Protein AF-A0A842WTA6-F1 (afdb_monomer_lite)

Radius of gyration: 18.3 Å; chains: 1; bounding box: 54×30×49 Å

Foldseek 3Di:
DPPQFDKAQQFQDKDWDKDADDVQWIWIWIDDSFFIWIWIQHCDVVQVGGIDTDTDAPVCCVVVNDPDDDPPVRSVVVVVSSVVGIDGWAEKEWEKEAEPDPQKAWQWKFKDKQNHTHDTDGDPDGDPDRMDTPDIHHHHAAKIKMWMWTWIDGPPDIDIDTDIDIDGIDIYYKYKYFYWDADPVRDIDTDIDIDDDDD

pLDDT: mean 87.03, std 12.27, range [31.2, 97.56]

Structure (mmCIF, N/CA/C/O backbone):
data_AF-A0A842WTA6-F1
#
_entry.id   AF-A0A842WTA6-F1
#
loop_
_atom_site.group_PDB
_atom_site.id
_atom_site.type_symbol
_atom_site.label_atom_id
_atom_site.label_alt_id
_atom_site.label_comp_id
_atom_site.label_asym_id
_atom_site.label_entity_id
_atom_site.label_seq_id
_atom_site.pdbx_PDB_ins_code
_atom_site.Cartn_x
_atom_site.Cartn_y
_atom_site.Cartn_z
_atom_site.occupancy
_atom_site.B_iso_or_equiv
_atom_site.auth_seq_id
_atom_site.auth_comp_id
_atom_site.auth_asym_id
_atom_site.auth_atom_id
_atom_site.pdbx_PDB_model_num
ATOM 1 N N . MET A 1 1 ? -15.525 16.509 -20.739 1.00 32.94 1 MET A N 1
ATOM 2 C CA . MET A 1 1 ? -14.369 16.087 -19.928 1.00 32.94 1 MET A CA 1
ATOM 3 C C . MET A 1 1 ? -14.091 14.651 -20.297 1.00 32.94 1 MET A C 1
ATOM 5 O O . MET A 1 1 ? -14.983 13.825 -20.159 1.00 32.94 1 MET A O 1
ATOM 9 N N . THR A 1 2 ? -12.941 14.381 -20.898 1.00 31.20 2 THR A N 1
ATOM 10 C CA . THR A 1 2 ? -12.506 13.017 -21.198 1.00 31.20 2 THR A CA 1
ATOM 11 C C . THR A 1 2 ? -12.283 12.339 -19.854 1.00 31.20 2 THR A C 1
ATOM 13 O O . THR A 1 2 ? -11.488 12.832 -19.063 1.00 31.20 2 THR A O 1
ATOM 16 N N . ILE A 1 3 ? -13.040 11.284 -19.556 1.00 41.44 3 ILE A N 1
ATOM 17 C CA . ILE A 1 3 ? -12.724 10.410 -18.427 1.00 41.44 3 ILE A CA 1
ATOM 18 C C . ILE A 1 3 ? -11.373 9.807 -18.799 1.00 41.44 3 ILE A C 1
ATOM 20 O O . ILE A 1 3 ? -11.311 8.984 -19.718 1.00 41.44 3 ILE A O 1
ATOM 24 N N . ASP A 1 4 ? -10.300 10.309 -18.191 1.00 54.22 4 ASP A N 1
ATOM 25 C CA . ASP A 1 4 ? -8.989 9.685 -18.298 1.00 54.22 4 ASP A CA 1
ATOM 26 C C . ASP A 1 4 ? -9.196 8.263 -17.789 1.00 54.22 4 ASP A C 1
ATOM 28 O O . ASP A 1 4 ? -9.587 8.042 -16.641 1.00 54.22 4 ASP A O 1
ATOM 32 N N . ARG A 1 5 ? -9.126 7.294 -18.701 1.00 64.50 5 ARG A N 1
ATOM 33 C CA . ARG A 1 5 ? -9.360 5.902 -18.335 1.00 64.50 5 ARG A CA 1
ATOM 34 C C . ARG A 1 5 ? -8.249 5.531 -17.347 1.00 64.50 5 ARG A C 1
ATOM 36 O O . ARG A 1 5 ? -7.093 5.809 -17.673 1.00 64.50 5 ARG A O 1
ATOM 43 N N . PRO A 1 6 ? -8.568 4.941 -16.182 1.00 78.44 6 PRO A N 1
ATOM 44 C CA . PRO A 1 6 ? -7.543 4.594 -15.209 1.00 78.44 6 PRO A CA 1
ATOM 45 C C . PRO A 1 6 ? -6.500 3.684 -15.864 1.00 78.44 6 PRO A C 1
ATOM 47 O O . PRO A 1 6 ? -6.825 2.875 -16.741 1.00 78.44 6 PRO A O 1
ATOM 50 N N . TRP A 1 7 ? -5.238 3.876 -15.491 1.00 87.50 7 TRP A N 1
ATOM 51 C CA . TRP A 1 7 ? -4.152 3.009 -15.929 1.00 87.50 7 TRP A CA 1
ATOM 52 C C . TRP A 1 7 ? -4.107 1.779 -15.022 1.00 87.50 7 TRP A C 1
ATOM 54 O O . TRP A 1 7 ? -4.094 1.901 -13.801 1.00 87.50 7 TRP A O 1
ATOM 64 N N . ASP A 1 8 ? -4.066 0.601 -15.633 1.00 89.06 8 ASP A N 1
ATOM 65 C CA . ASP A 1 8 ? -3.850 -0.671 -14.958 1.00 89.06 8 ASP A CA 1
ATOM 66 C C . ASP A 1 8 ? -2.356 -0.981 -14.936 1.00 89.06 8 ASP A C 1
ATOM 68 O O . ASP A 1 8 ? -1.718 -1.119 -15.989 1.00 89.06 8 ASP A O 1
ATOM 72 N N . TYR A 1 9 ? -1.813 -1.103 -13.731 1.00 89.50 9 TYR A N 1
ATOM 73 C CA . TYR A 1 9 ? -0.423 -1.457 -13.480 1.00 89.50 9 TYR A CA 1
ATOM 74 C C . TYR A 1 9 ? -0.280 -2.870 -12.882 1.00 89.50 9 TYR A C 1
ATOM 76 O O . TYR A 1 9 ? 0.840 -3.342 -12.703 1.00 89.50 9 TYR A O 1
ATOM 84 N N . SER A 1 10 ? -1.385 -3.580 -12.632 1.00 85.69 10 SER A N 1
ATOM 85 C CA . SER A 1 10 ? -1.391 -4.881 -11.942 1.00 85.69 10 SER A CA 1
ATOM 86 C C . SER A 1 10 ? -0.711 -6.018 -12.715 1.00 85.69 10 SER A C 1
ATOM 88 O O . SER A 1 10 ? -0.376 -7.052 -12.143 1.00 85.69 10 SER A O 1
ATOM 90 N N . GLN A 1 11 ? -0.527 -5.839 -14.026 1.00 87.81 11 GLN A N 1
ATOM 91 C CA . GLN A 1 11 ? 0.088 -6.815 -14.933 1.00 87.81 11 GLN A CA 1
ATOM 92 C C . GLN A 1 11 ? 1.507 -6.423 -15.358 1.00 87.81 11 GLN A C 1
ATOM 94 O O . GLN A 1 11 ? 2.055 -7.001 -16.301 1.00 87.81 11 GLN A O 1
ATOM 99 N N . ILE A 1 12 ? 2.107 -5.416 -14.716 1.00 90.56 12 ILE A N 1
ATOM 100 C CA . ILE A 1 12 ? 3.480 -5.033 -15.031 1.00 90.56 12 ILE A CA 1
ATOM 101 C C . ILE A 1 12 ? 4.418 -6.164 -14.596 1.00 90.56 12 ILE A C 1
ATOM 103 O O . ILE A 1 12 ? 4.367 -6.586 -13.440 1.00 90.56 12 ILE A O 1
ATOM 107 N N . PRO A 1 13 ? 5.283 -6.670 -15.495 1.00 92.12 13 PRO A N 1
ATOM 108 C CA . PRO A 1 13 ? 6.209 -7.725 -15.123 1.00 92.12 13 PRO A CA 1
ATOM 109 C C . PRO A 1 13 ? 7.175 -7.257 -14.021 1.00 92.12 13 PRO A C 1
ATOM 111 O O . PRO A 1 13 ? 7.558 -6.083 -14.003 1.00 92.12 13 PRO A O 1
ATOM 114 N N . PRO A 1 14 ? 7.620 -8.162 -13.131 1.00 93.06 14 PRO A N 1
ATOM 115 C CA . PRO A 1 14 ? 8.645 -7.833 -12.152 1.00 93.06 14 PRO A CA 1
ATOM 116 C C . PRO A 1 14 ? 9.916 -7.307 -12.830 1.00 93.06 14 PRO A C 1
ATOM 118 O O . PRO A 1 14 ? 10.392 -7.864 -13.823 1.00 93.06 14 PRO A O 1
ATOM 121 N N . ALA A 1 15 ? 10.475 -6.246 -12.262 1.00 96.19 15 ALA A N 1
ATOM 122 C CA . ALA A 1 15 ? 11.737 -5.642 -12.663 1.00 96.19 15 ALA A CA 1
ATOM 123 C C . ALA A 1 15 ? 12.437 -5.074 -11.430 1.00 96.19 15 ALA A C 1
ATOM 125 O O . ALA A 1 15 ? 11.778 -4.703 -10.454 1.00 96.19 15 ALA A O 1
ATOM 126 N N . GLU A 1 16 ? 13.765 -5.017 -11.481 1.00 97.06 16 GLU A N 1
ATOM 127 C CA . GLU A 1 16 ? 14.584 -4.531 -10.377 1.00 97.06 16 GLU A CA 1
ATOM 128 C C . GLU A 1 16 ? 15.618 -3.521 -10.869 1.00 97.06 16 GLU A C 1
ATOM 130 O O . GLU A 1 16 ? 16.218 -3.701 -11.929 1.00 97.06 16 GLU A O 1
ATOM 135 N N . TRP A 1 17 ? 15.854 -2.490 -10.062 1.00 96.50 17 TRP A N 1
ATOM 136 C CA . TRP A 1 17 ? 16.940 -1.531 -10.238 1.00 96.50 17 TRP A CA 1
ATOM 137 C C . TRP A 1 17 ? 17.730 -1.436 -8.944 1.00 96.50 17 TRP A C 1
ATOM 139 O O . TRP A 1 17 ? 17.171 -1.561 -7.856 1.00 96.50 17 TRP A O 1
ATOM 149 N N . LYS A 1 18 ? 19.027 -1.175 -9.066 1.00 93.81 18 LYS A N 1
ATOM 150 C CA . LYS A 1 18 ? 19.913 -0.930 -7.934 1.00 93.81 18 LYS A CA 1
ATOM 151 C C . LYS A 1 18 ? 20.814 0.238 -8.259 1.00 93.81 18 LYS A C 1
ATOM 153 O O . LYS A 1 18 ? 21.351 0.310 -9.362 1.00 93.81 18 LYS A O 1
ATOM 158 N N . TRP A 1 19 ? 21.011 1.114 -7.289 1.00 91.62 19 TRP A N 1
ATOM 159 C CA . TRP A 1 19 ? 21.999 2.174 -7.396 1.00 91.62 19 TRP A CA 1
ATOM 160 C C . TRP A 1 19 ? 22.602 2.504 -6.033 1.00 91.62 19 TRP A C 1
ATOM 162 O O . TRP A 1 19 ? 21.995 2.277 -4.982 1.00 91.62 19 TRP A O 1
ATOM 172 N N . ASP A 1 20 ? 23.811 3.053 -6.076 1.00 87.94 20 ASP A N 1
ATOM 173 C CA . ASP A 1 20 ? 24.541 3.547 -4.916 1.00 87.94 20 ASP A CA 1
ATOM 174 C C . ASP A 1 20 ? 24.424 5.078 -4.840 1.00 87.94 20 ASP A C 1
ATOM 176 O O . ASP A 1 20 ? 24.500 5.771 -5.856 1.00 87.94 20 ASP A O 1
ATOM 180 N N . PHE A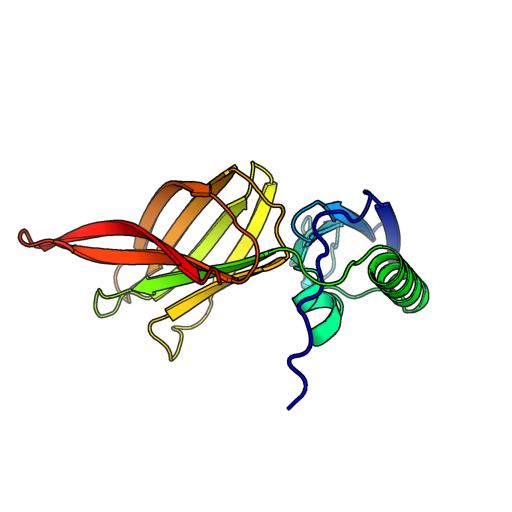 1 21 ? 24.256 5.624 -3.635 1.00 76.12 21 PHE A N 1
ATOM 181 C CA . PHE A 1 21 ? 24.274 7.078 -3.399 1.00 76.12 21 PHE A CA 1
ATOM 182 C C . PHE A 1 21 ? 25.627 7.569 -2.912 1.00 76.12 21 PHE A C 1
ATOM 184 O O . PHE A 1 21 ? 26.078 8.650 -3.282 1.00 76.12 21 PHE A O 1
ATOM 191 N N . GLU A 1 22 ? 26.232 6.774 -2.034 1.00 77.19 22 GLU A N 1
ATOM 192 C CA . GLU A 1 22 ? 27.499 7.015 -1.360 1.00 77.19 22 GLU A CA 1
ATOM 193 C C . GLU A 1 22 ? 28.184 5.660 -1.155 1.00 77.19 22 GLU A C 1
ATOM 195 O O . GLU A 1 22 ? 27.551 4.606 -1.253 1.00 77.19 22 GLU A O 1
ATOM 200 N N . TYR A 1 23 ? 29.486 5.665 -0.872 1.00 77.62 23 TYR A N 1
ATOM 201 C CA . TYR A 1 23 ? 30.233 4.426 -0.674 1.00 77.62 23 TYR A CA 1
ATOM 202 C C . TYR A 1 23 ? 29.622 3.587 0.459 1.00 77.62 23 TYR A C 1
ATOM 204 O O . TYR A 1 23 ? 29.668 3.975 1.624 1.00 77.62 23 TYR A O 1
ATOM 212 N N . GLY A 1 24 ? 29.067 2.423 0.108 1.00 75.12 24 GLY A N 1
ATOM 213 C CA . GLY A 1 24 ? 28.417 1.513 1.052 1.00 75.12 24 GLY A CA 1
ATOM 214 C C . GLY A 1 24 ? 26.936 1.800 1.323 1.00 75.12 24 GLY A C 1
ATOM 215 O O . GLY A 1 24 ? 26.376 1.142 2.196 1.00 75.12 24 GLY A O 1
ATOM 216 N N . HIS A 1 25 ?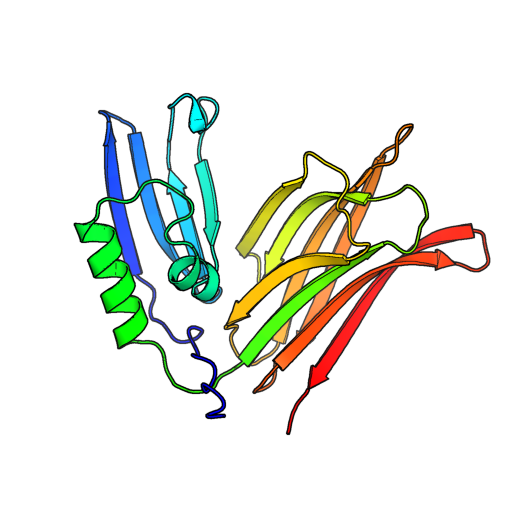 26.308 2.731 0.595 1.00 82.19 25 HIS A N 1
ATOM 217 C CA . HIS A 1 25 ? 24.896 3.104 0.724 1.00 82.19 25 HIS A CA 1
ATOM 218 C C . HIS A 1 25 ? 24.161 2.865 -0.596 1.00 82.19 25 HIS A C 1
ATOM 220 O O . HIS A 1 25 ? 24.363 3.604 -1.562 1.00 82.19 25 HIS A O 1
ATOM 226 N N . TRP A 1 26 ? 23.262 1.886 -0.614 1.00 87.00 26 TRP A N 1
ATOM 227 C CA . TRP A 1 26 ? 22.522 1.477 -1.805 1.00 87.00 26 TRP A CA 1
ATOM 228 C C . TRP A 1 26 ? 21.014 1.445 -1.566 1.00 87.00 26 TRP A C 1
ATOM 230 O O . TRP A 1 26 ? 20.548 1.294 -0.432 1.00 87.00 26 TRP A O 1
ATOM 240 N N . ILE A 1 27 ? 20.257 1.550 -2.658 1.00 90.12 27 ILE A N 1
ATOM 241 C CA . ILE A 1 27 ? 18.835 1.207 -2.718 1.00 90.12 27 ILE A CA 1
ATOM 242 C C . ILE A 1 27 ? 18.610 0.216 -3.858 1.00 90.12 27 ILE A C 1
ATOM 244 O O . ILE A 1 27 ? 19.102 0.403 -4.967 1.00 90.12 27 ILE A O 1
ATOM 248 N N . ASP A 1 28 ? 17.842 -0.822 -3.547 1.00 92.62 28 ASP A N 1
ATOM 249 C CA . ASP A 1 28 ? 17.192 -1.724 -4.479 1.00 92.62 28 ASP A CA 1
ATOM 250 C C . ASP A 1 28 ? 15.723 -1.300 -4.604 1.00 92.62 28 ASP A C 1
ATOM 252 O O . ASP A 1 28 ? 15.008 -1.141 -3.609 1.00 92.62 28 ASP A O 1
ATOM 256 N N . LEU A 1 29 ? 15.271 -1.140 -5.839 1.00 94.50 29 LEU A N 1
ATOM 257 C CA . LEU A 1 29 ? 13.886 -0.914 -6.214 1.00 94.50 29 LEU A CA 1
ATOM 258 C C . LEU A 1 29 ? 13.364 -2.162 -6.912 1.00 94.50 29 LEU A C 1
ATOM 260 O O . LEU A 1 29 ? 14.014 -2.670 -7.821 1.00 94.50 29 LEU A O 1
ATOM 264 N N . ARG A 1 30 ? 12.174 -2.620 -6.534 1.00 94.75 30 ARG A N 1
ATOM 265 C CA . ARG A 1 30 ? 11.489 -3.742 -7.179 1.00 94.75 30 ARG A CA 1
ATOM 266 C C . ARG A 1 30 ? 10.068 -3.359 -7.547 1.00 94.75 30 ARG A C 1
ATOM 268 O O . ARG A 1 30 ? 9.363 -2.763 -6.737 1.00 94.75 30 ARG A O 1
ATOM 275 N N . VAL A 1 31 ? 9.642 -3.748 -8.741 1.00 92.81 31 VAL A N 1
ATOM 276 C CA . VAL A 1 31 ? 8.229 -3.728 -9.133 1.00 92.81 31 VAL A CA 1
ATOM 277 C C . VAL A 1 31 ? 7.536 -4.948 -8.534 1.00 92.81 31 VAL A C 1
ATOM 279 O O . VAL A 1 31 ? 7.966 -6.080 -8.763 1.00 92.81 31 VAL A O 1
ATOM 282 N N . THR A 1 32 ? 6.469 -4.711 -7.777 1.00 88.50 32 THR A N 1
ATOM 283 C CA . THR A 1 32 ? 5.521 -5.729 -7.305 1.00 88.50 32 THR A CA 1
ATOM 284 C C . THR A 1 32 ? 4.168 -5.531 -7.990 1.00 88.50 32 THR A C 1
ATOM 286 O O . THR A 1 32 ? 3.980 -4.576 -8.742 1.00 88.50 32 THR A O 1
ATOM 289 N N . SER A 1 33 ? 3.213 -6.429 -7.750 1.00 81.06 33 SER A N 1
ATOM 290 C CA . SER A 1 33 ? 1.848 -6.317 -8.284 1.00 81.06 33 SER A CA 1
ATOM 291 C C . SER A 1 33 ? 1.087 -5.097 -7.754 1.00 81.06 33 SER A C 1
ATOM 293 O O . SER A 1 33 ? 0.156 -4.628 -8.403 1.00 81.06 33 SER A O 1
ATOM 295 N N . GLU A 1 34 ? 1.486 -4.570 -6.597 1.00 82.06 34 GLU A N 1
ATOM 296 C CA . GLU A 1 34 ? 0.801 -3.486 -5.888 1.00 82.06 34 GLU A CA 1
ATOM 297 C C . GLU A 1 34 ? 1.493 -2.129 -6.080 1.00 82.06 34 GLU A C 1
ATOM 299 O O . GLU A 1 34 ? 0.876 -1.089 -5.832 1.00 82.06 34 GLU A O 1
ATOM 304 N N . GLY A 1 35 ? 2.775 -2.118 -6.469 1.00 90.38 35 GLY A N 1
ATOM 305 C CA . GLY A 1 35 ? 3.557 -0.890 -6.575 1.00 90.38 35 GLY A CA 1
ATOM 306 C C . GLY A 1 35 ? 5.070 -1.088 -6.670 1.00 90.38 35 GLY A C 1
ATOM 307 O O . GLY A 1 35 ? 5.588 -2.079 -7.181 1.00 90.38 35 GLY A O 1
ATOM 308 N N . LEU A 1 36 ? 5.790 -0.086 -6.181 1.00 92.88 36 LEU A N 1
ATOM 309 C CA . LEU A 1 36 ? 7.239 0.000 -6.144 1.00 92.88 36 LEU A CA 1
ATOM 310 C C . LEU A 1 36 ? 7.734 -0.196 -4.714 1.00 92.88 36 LEU A C 1
ATOM 312 O O . LEU A 1 36 ? 7.422 0.586 -3.814 1.00 92.88 36 LEU A O 1
ATOM 316 N N . ARG A 1 37 ? 8.552 -1.227 -4.505 1.00 91.06 37 ARG A N 1
ATOM 317 C CA . ARG A 1 37 ? 9.163 -1.532 -3.213 1.00 91.06 37 ARG A CA 1
ATOM 318 C C . ARG A 1 37 ? 10.622 -1.109 -3.199 1.00 91.06 37 ARG A C 1
ATOM 320 O O . ARG A 1 37 ? 11.402 -1.540 -4.040 1.00 91.06 37 ARG A O 1
ATOM 327 N N . TYR A 1 38 ? 10.988 -0.335 -2.188 1.00 90.38 38 TYR A N 1
ATOM 328 C CA . TYR A 1 38 ? 12.339 0.156 -1.965 1.00 90.38 38 TYR A CA 1
ATOM 329 C C . TYR A 1 38 ? 12.938 -0.540 -0.747 1.00 90.38 38 TYR A C 1
ATOM 331 O O . TYR A 1 38 ? 12.319 -0.589 0.318 1.00 90.38 38 TYR A O 1
ATOM 339 N N . ILE A 1 39 ? 14.150 -1.060 -0.883 1.00 88.75 39 ILE A N 1
ATOM 340 C CA . ILE A 1 39 ? 14.937 -1.620 0.217 1.00 88.75 39 ILE A CA 1
ATOM 341 C C . ILE A 1 39 ? 16.342 -1.059 0.099 1.00 88.75 39 ILE A C 1
ATOM 343 O O . ILE A 1 39 ? 16.891 -1.012 -0.991 1.00 88.75 39 ILE A O 1
ATOM 347 N N . GLY A 1 40 ? 16.956 -0.649 1.196 1.00 85.31 40 GLY A N 1
ATOM 348 C CA . GLY A 1 40 ? 18.326 -0.167 1.138 1.00 85.31 40 GLY A CA 1
ATOM 349 C C . GLY A 1 40 ? 18.966 -0.028 2.499 1.00 85.31 40 GLY A C 1
ATOM 350 O O . GLY A 1 40 ? 18.316 -0.152 3.536 1.00 85.31 40 GLY A O 1
ATOM 351 N N . ASN A 1 41 ? 20.253 0.274 2.501 1.00 78.31 41 ASN A N 1
ATOM 352 C CA . ASN A 1 41 ? 20.972 0.703 3.692 1.00 78.31 41 ASN A CA 1
ATOM 353 C C . ASN A 1 41 ? 21.315 2.186 3.545 1.00 78.31 41 ASN A C 1
ATOM 355 O O . ASN A 1 41 ? 22.460 2.600 3.382 1.00 78.31 41 ASN A O 1
ATOM 359 N N . ASN A 1 42 ? 20.284 3.020 3.597 1.00 63.94 42 ASN A N 1
ATOM 360 C CA . ASN A 1 42 ? 20.521 4.444 3.661 1.00 63.94 42 ASN A CA 1
ATOM 361 C C . ASN A 1 42 ? 21.015 4.764 5.083 1.00 63.94 42 ASN A C 1
ATOM 363 O O . ASN A 1 42 ? 20.214 4.866 5.998 1.00 63.94 42 ASN A O 1
ATOM 367 N N . MET A 1 43 ? 22.323 4.888 5.314 1.00 57.50 43 MET A N 1
ATOM 368 C CA . MET A 1 43 ? 22.871 5.280 6.627 1.00 57.50 43 MET A CA 1
ATOM 369 C C . MET A 1 43 ? 22.999 6.812 6.783 1.00 57.50 43 MET A C 1
ATOM 371 O O . MET A 1 43 ? 23.729 7.286 7.650 1.00 57.50 43 MET A O 1
ATOM 375 N N . THR A 1 44 ? 22.326 7.609 5.941 1.00 53.31 44 THR A N 1
ATOM 376 C CA . THR A 1 44 ? 22.367 9.081 6.028 1.00 53.31 44 THR A CA 1
ATOM 377 C C . THR A 1 44 ? 21.467 9.626 7.150 1.00 53.31 44 THR A C 1
ATOM 379 O O . THR A 1 44 ? 20.636 8.921 7.724 1.00 53.31 44 THR A O 1
ATOM 382 N N . ILE A 1 45 ? 21.607 10.919 7.475 1.00 49.16 45 ILE A N 1
ATOM 383 C CA . ILE A 1 45 ? 20.769 11.611 8.478 1.00 49.16 45 ILE A CA 1
ATOM 384 C C . ILE A 1 45 ? 19.273 11.560 8.109 1.00 49.16 45 ILE A C 1
ATOM 386 O O . ILE A 1 45 ? 18.430 11.528 9.001 1.00 49.16 45 ILE A O 1
ATOM 390 N N . GLN A 1 46 ? 18.930 11.506 6.816 1.00 47.19 46 GLN A N 1
ATOM 391 C CA . GLN A 1 46 ? 17.536 11.481 6.348 1.00 47.19 46 GLN A CA 1
ATOM 392 C C . GLN A 1 46 ? 16.800 10.171 6.664 1.00 47.19 46 GLN A C 1
ATOM 394 O O . GLN A 1 46 ? 15.576 10.154 6.717 1.00 47.19 46 GLN A O 1
ATOM 399 N N . SER A 1 47 ? 17.529 9.085 6.891 1.00 48.81 47 SER A N 1
ATOM 400 C CA . SER A 1 47 ? 17.002 7.755 7.222 1.00 48.81 47 SER A CA 1
ATOM 401 C C . SER A 1 47 ? 17.266 7.355 8.676 1.00 48.81 47 SER A C 1
ATOM 403 O O . SER A 1 47 ? 16.978 6.226 9.067 1.00 48.81 47 SER A O 1
ATOM 405 N N . GLY A 1 48 ? 17.842 8.252 9.485 1.00 52.56 48 GLY A N 1
ATOM 406 C CA . GLY A 1 48 ? 18.150 7.988 10.892 1.00 52.56 48 GLY A CA 1
ATOM 407 C C . GLY A 1 48 ? 19.266 6.959 11.123 1.00 52.56 48 GLY A C 1
ATOM 408 O O . GLY A 1 48 ? 19.379 6.445 12.233 1.00 52.56 48 GLY A O 1
ATOM 409 N N . GLY A 1 49 ? 20.089 6.655 10.108 1.00 56.47 49 GLY A N 1
ATOM 410 C CA . GLY A 1 49 ? 21.215 5.721 10.236 1.00 56.47 49 GLY A CA 1
ATOM 411 C C . GLY A 1 49 ? 20.824 4.237 10.303 1.00 56.47 49 GLY A C 1
ATOM 412 O O . GLY A 1 49 ? 21.463 3.480 11.032 1.00 56.47 49 GLY A O 1
ATOM 413 N N . ALA A 1 50 ? 19.777 3.816 9.584 1.00 63.03 50 ALA A N 1
ATOM 414 C CA . ALA A 1 50 ? 19.271 2.441 9.610 1.00 63.03 50 ALA A CA 1
ATOM 415 C C . ALA A 1 50 ? 18.906 1.897 8.214 1.00 63.03 50 ALA A C 1
ATOM 417 O O . ALA A 1 50 ? 18.963 2.596 7.205 1.00 63.03 50 ALA A O 1
ATOM 418 N N . TYR A 1 51 ? 18.510 0.622 8.160 1.00 66.31 51 TYR A N 1
ATOM 419 C CA . TYR A 1 51 ? 17.920 0.029 6.960 1.00 66.31 51 TYR A CA 1
ATOM 420 C C . TYR A 1 51 ? 16.649 0.784 6.559 1.00 66.31 51 TYR A C 1
ATOM 422 O O . TYR A 1 51 ? 15.767 1.023 7.383 1.00 66.31 51 TYR A O 1
ATOM 430 N N . PHE A 1 52 ? 16.554 1.129 5.279 1.00 75.31 52 PHE A N 1
ATOM 431 C CA . PHE A 1 52 ? 15.375 1.724 4.676 1.00 75.31 52 PHE A CA 1
ATOM 432 C C . PHE A 1 52 ? 14.513 0.625 4.055 1.00 75.31 52 PHE A C 1
ATOM 434 O O . PHE A 1 52 ? 15.004 -0.199 3.282 1.00 75.31 52 PHE A O 1
ATOM 441 N N . ALA A 1 53 ? 13.225 0.640 4.375 1.00 80.12 53 ALA A N 1
ATOM 442 C CA . ALA A 1 53 ? 12.203 -0.116 3.673 1.00 80.12 53 ALA A CA 1
ATOM 443 C C . ALA A 1 53 ? 11.042 0.837 3.388 1.00 80.12 53 ALA A C 1
ATOM 445 O O . ALA A 1 53 ? 10.509 1.450 4.311 1.00 80.12 53 ALA A O 1
ATOM 446 N N . GLY A 1 54 ? 10.680 0.975 2.117 1.00 84.50 54 GLY A N 1
ATOM 447 C CA . GLY A 1 54 ? 9.629 1.876 1.661 1.00 84.50 54 GLY A CA 1
ATOM 448 C C . GLY A 1 54 ? 8.775 1.233 0.580 1.00 84.50 54 GLY A C 1
ATOM 449 O O . GLY A 1 54 ? 9.191 0.280 -0.083 1.00 84.50 54 GLY A O 1
ATOM 450 N N . PHE A 1 55 ? 7.575 1.764 0.404 1.00 89.56 55 PHE A N 1
ATOM 451 C CA . PHE A 1 55 ? 6.653 1.366 -0.645 1.00 89.56 55 PHE A CA 1
ATOM 452 C C . PHE A 1 55 ? 5.993 2.617 -1.216 1.00 89.56 55 PHE A C 1
ATOM 454 O O . PHE A 1 55 ? 5.711 3.558 -0.474 1.00 89.56 55 PHE A O 1
ATOM 461 N N . GLN A 1 56 ? 5.767 2.614 -2.522 1.00 91.06 56 GLN A N 1
ATOM 462 C CA . GLN A 1 56 ? 5.059 3.663 -3.237 1.00 91.06 56 GLN A CA 1
ATOM 463 C C . GLN A 1 56 ? 4.175 3.023 -4.305 1.00 91.06 56 GLN A C 1
ATOM 465 O O . GLN A 1 56 ? 4.630 2.147 -5.038 1.00 91.06 56 GLN A O 1
ATOM 470 N N . THR A 1 57 ? 2.927 3.455 -4.430 1.00 91.19 57 THR A N 1
ATOM 471 C CA . THR A 1 57 ? 2.072 3.021 -5.545 1.00 91.19 57 THR A CA 1
ATOM 472 C C . THR A 1 57 ? 2.563 3.611 -6.870 1.00 91.19 57 THR A C 1
ATOM 474 O O . THR A 1 57 ? 3.263 4.624 -6.911 1.00 91.19 57 THR A O 1
ATOM 477 N N . PHE A 1 58 ? 2.192 3.000 -7.997 1.00 92.06 58 PHE A N 1
ATOM 478 C CA . PHE A 1 58 ? 2.571 3.538 -9.308 1.00 92.06 58 PHE A CA 1
ATOM 479 C C . PHE A 1 58 ? 2.005 4.942 -9.548 1.00 92.06 58 PHE A C 1
ATOM 481 O O . PHE A 1 58 ? 2.698 5.791 -10.107 1.00 92.06 58 PHE A O 1
ATOM 488 N N . ASP A 1 59 ? 0.774 5.192 -9.100 1.00 88.56 59 ASP A N 1
ATOM 489 C CA . ASP A 1 59 ? 0.116 6.491 -9.240 1.00 88.56 59 ASP A CA 1
ATOM 490 C C . ASP A 1 59 ? 0.850 7.574 -8.434 1.00 88.56 59 ASP A C 1
ATOM 492 O O . ASP A 1 59 ? 1.211 8.608 -8.999 1.00 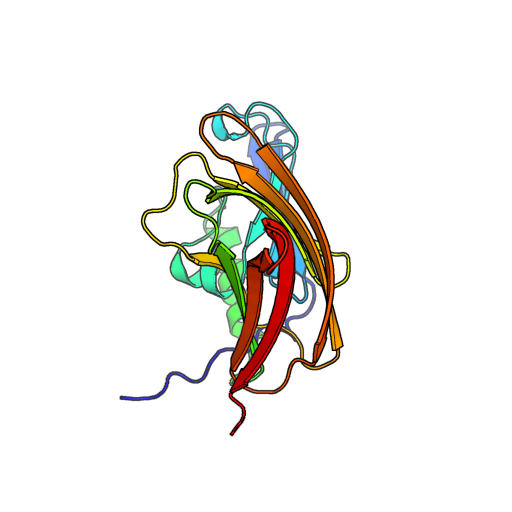88.56 59 ASP A O 1
ATOM 496 N N . GLU A 1 60 ? 1.201 7.298 -7.171 1.00 90.50 60 GLU A N 1
ATOM 497 C CA . GLU A 1 60 ? 2.019 8.204 -6.350 1.00 90.50 60 GLU A CA 1
ATOM 498 C C . GLU A 1 60 ? 3.382 8.489 -6.995 1.00 90.50 60 GLU A C 1
ATOM 500 O O . GLU A 1 60 ? 3.849 9.626 -6.972 1.00 90.50 60 GLU A O 1
ATOM 505 N N . PHE A 1 61 ? 4.025 7.482 -7.596 1.00 94.12 61 PHE A N 1
ATOM 506 C CA . PHE A 1 61 ? 5.311 7.664 -8.276 1.00 94.12 61 PHE A CA 1
ATOM 507 C C . PHE A 1 61 ? 5.201 8.582 -9.501 1.00 94.12 61 PHE A C 1
ATOM 509 O O . PHE A 1 61 ? 6.099 9.388 -9.764 1.00 94.12 61 PHE A O 1
ATOM 516 N N . PHE A 1 62 ? 4.106 8.497 -10.261 1.00 91.81 62 PHE A N 1
ATOM 517 C CA . PHE A 1 62 ? 3.879 9.389 -11.398 1.00 91.81 62 PHE A CA 1
ATOM 518 C C . PHE A 1 62 ? 3.474 10.807 -10.982 1.00 91.81 62 PHE A C 1
ATOM 520 O O . PHE A 1 62 ? 3.845 11.748 -11.686 1.00 91.81 62 PHE A O 1
ATOM 527 N N . GLU A 1 63 ? 2.741 10.961 -9.878 1.00 90.56 63 GLU A N 1
ATOM 528 C CA . GLU A 1 63 ? 2.263 12.256 -9.385 1.00 90.56 63 GLU A CA 1
ATOM 529 C C . GLU A 1 63 ? 3.343 13.028 -8.614 1.00 90.56 63 GLU A C 1
ATOM 531 O O . GLU A 1 63 ? 3.613 14.190 -8.921 1.00 90.56 63 GLU A O 1
ATOM 536 N N . ALA A 1 64 ? 3.979 12.383 -7.634 1.00 91.38 64 ALA A N 1
ATOM 537 C CA . ALA A 1 64 ? 4.908 13.018 -6.700 1.00 91.38 64 ALA A CA 1
ATOM 538 C C . ALA A 1 64 ? 6.390 12.756 -7.022 1.00 91.38 64 ALA A C 1
ATOM 540 O O . ALA A 1 64 ? 7.264 13.410 -6.452 1.00 91.38 64 ALA A O 1
ATOM 541 N N . GLY A 1 65 ? 6.688 11.826 -7.935 1.00 92.94 65 GLY A N 1
ATOM 542 C CA . GLY A 1 65 ? 8.046 11.320 -8.134 1.00 92.94 65 GLY A CA 1
ATOM 543 C C . GLY A 1 65 ? 8.442 10.293 -7.065 1.00 92.94 65 GLY A C 1
ATOM 544 O O . GLY A 1 65 ? 7.606 9.892 -6.259 1.00 92.94 65 GLY A O 1
ATOM 545 N N . PRO A 1 66 ? 9.697 9.821 -7.050 1.00 91.94 66 PRO A N 1
ATOM 546 C CA . PRO A 1 66 ? 10.144 8.777 -6.127 1.00 91.94 66 PRO A CA 1
ATOM 547 C C . PRO A 1 66 ? 10.112 9.224 -4.656 1.00 91.94 66 PRO A C 1
ATOM 549 O O . PRO A 1 66 ? 10.549 10.324 -4.324 1.00 91.94 66 PRO A O 1
ATOM 552 N N . ILE A 1 67 ? 9.685 8.333 -3.748 1.00 86.19 67 ILE A N 1
ATOM 553 C CA . ILE A 1 67 ? 9.698 8.588 -2.285 1.00 86.19 67 ILE A CA 1
ATOM 554 C C . ILE A 1 67 ? 11.100 8.776 -1.685 1.00 86.19 67 ILE A C 1
ATOM 556 O O . ILE A 1 67 ? 11.247 9.250 -0.559 1.00 86.19 67 ILE A O 1
ATOM 560 N N . GLN A 1 68 ? 12.138 8.366 -2.407 1.00 85.31 68 GLN A N 1
ATOM 561 C CA . GLN A 1 68 ? 13.537 8.534 -2.033 1.00 85.31 68 GLN A CA 1
ATOM 562 C C . GLN A 1 68 ? 14.287 9.166 -3.202 1.00 85.31 68 GLN A C 1
ATOM 564 O O . GLN A 1 68 ? 13.831 9.120 -4.342 1.00 85.31 68 GLN A O 1
ATOM 569 N N . LYS A 1 69 ? 15.461 9.739 -2.935 1.00 86.06 69 LYS A N 1
ATOM 570 C CA . LYS A 1 69 ? 16.331 10.261 -3.985 1.00 86.06 69 LYS A CA 1
ATOM 571 C C . LYS A 1 69 ? 16.575 9.144 -5.006 1.00 86.06 69 LYS A C 1
ATOM 573 O O . LYS A 1 69 ? 16.902 8.025 -4.637 1.00 86.06 69 LYS A O 1
ATOM 578 N N . MET A 1 70 ? 16.404 9.430 -6.285 1.00 90.81 70 MET A N 1
ATOM 579 C CA . MET A 1 70 ? 16.627 8.476 -7.368 1.00 90.81 70 MET A CA 1
ATOM 580 C C . MET A 1 70 ? 17.470 9.181 -8.433 1.00 90.81 70 MET A C 1
ATOM 582 O O . MET A 1 70 ? 17.194 10.346 -8.723 1.00 90.81 70 MET A O 1
ATOM 586 N N . PRO A 1 71 ? 18.522 8.544 -8.973 1.00 92.88 71 PRO A N 1
ATOM 587 C CA . PRO A 1 71 ? 19.236 9.066 -10.129 1.00 92.88 71 PRO A CA 1
ATOM 588 C C . PRO A 1 71 ? 18.282 9.289 -11.310 1.00 92.88 71 PRO A C 1
ATOM 590 O O . PRO A 1 71 ? 17.381 8.483 -11.539 1.00 92.88 71 PRO A O 1
ATOM 593 N N . GLU A 1 72 ? 18.465 10.384 -12.049 1.00 94.44 72 GLU A N 1
ATOM 594 C CA . GLU A 1 72 ? 17.544 10.789 -13.124 1.00 94.44 72 GLU A CA 1
ATOM 595 C C . GLU A 1 72 ? 17.447 9.751 -14.255 1.00 94.44 72 GLU A C 1
ATOM 597 O O . GLU A 1 72 ? 16.388 9.583 -14.865 1.00 94.44 72 GLU A O 1
ATOM 602 N N . ASP A 1 73 ? 18.543 9.046 -14.535 1.00 95.19 73 ASP A N 1
ATOM 603 C CA . ASP A 1 73 ? 18.612 7.956 -15.507 1.00 95.19 73 ASP A CA 1
ATOM 604 C C . ASP A 1 73 ? 17.784 6.749 -15.054 1.00 95.19 73 ASP A C 1
ATOM 606 O O . ASP A 1 73 ? 16.956 6.257 -15.823 1.00 95.19 73 ASP A O 1
ATOM 610 N N . VAL A 1 74 ? 17.921 6.348 -13.786 1.00 95.69 74 VAL A N 1
ATOM 611 C CA . VAL A 1 74 ? 17.109 5.285 -13.176 1.00 95.69 74 VAL A CA 1
ATOM 612 C C . VAL A 1 74 ? 15.633 5.677 -13.161 1.00 95.69 74 VAL A C 1
ATOM 614 O O . VAL A 1 74 ? 14.783 4.898 -13.586 1.00 95.69 74 VAL A O 1
ATOM 617 N N . GLU A 1 75 ? 15.301 6.899 -12.739 1.00 95.75 75 GLU A N 1
ATOM 618 C CA . GLU A 1 75 ? 13.915 7.378 -12.713 1.00 95.75 75 GLU A CA 1
ATOM 619 C C . GLU A 1 75 ? 13.285 7.370 -14.109 1.00 95.75 75 GLU A C 1
ATOM 621 O O . GLU A 1 75 ? 12.144 6.928 -14.290 1.00 95.75 75 GLU A O 1
ATOM 626 N N . SER A 1 76 ? 14.036 7.825 -15.112 1.00 96.44 76 SER A N 1
ATOM 627 C CA . SER A 1 76 ? 13.601 7.823 -16.507 1.00 96.44 76 SER A CA 1
ATOM 628 C C . SER A 1 76 ? 13.361 6.405 -17.021 1.00 96.44 76 SER A C 1
ATOM 630 O O . SER A 1 76 ? 12.355 6.161 -17.694 1.00 96.44 76 SER A O 1
ATOM 632 N N . GLU A 1 77 ? 14.242 5.464 -16.678 1.00 97.50 77 GLU A N 1
ATOM 633 C CA . GLU A 1 77 ? 14.112 4.057 -17.047 1.00 97.50 77 GLU A CA 1
ATOM 634 C C . GLU A 1 77 ? 12.882 3.413 -16.396 1.00 97.50 77 GLU A C 1
ATOM 636 O O . GLU A 1 77 ? 12.066 2.813 -17.100 1.00 97.50 77 GLU A O 1
ATOM 641 N N . VAL A 1 78 ? 12.681 3.617 -15.091 1.00 96.88 78 VAL A N 1
ATOM 642 C CA . VAL A 1 78 ? 11.506 3.126 -14.355 1.00 96.88 78 VAL A CA 1
ATOM 643 C C . VAL A 1 78 ? 10.227 3.695 -14.969 1.00 96.88 78 VAL A C 1
ATOM 645 O O . VAL A 1 78 ? 9.319 2.944 -15.326 1.00 96.88 78 VAL A O 1
ATOM 648 N N . LYS A 1 79 ? 10.150 5.015 -15.191 1.00 96.50 79 LYS A N 1
ATOM 649 C CA . LYS A 1 79 ? 8.980 5.651 -15.823 1.00 96.50 79 LYS A CA 1
ATOM 650 C C . LYS A 1 79 ? 8.706 5.090 -17.216 1.00 96.50 79 LYS A C 1
ATOM 652 O O . LYS A 1 79 ? 7.544 4.858 -17.558 1.00 96.50 79 LYS A O 1
ATOM 657 N N . ALA A 1 80 ? 9.741 4.889 -18.030 1.00 97.00 80 ALA A N 1
ATOM 658 C CA . ALA A 1 80 ? 9.603 4.310 -19.363 1.00 97.00 80 ALA A CA 1
ATOM 659 C C . ALA A 1 80 ? 9.118 2.855 -19.295 1.00 97.00 80 ALA A C 1
ATOM 661 O O . ALA A 1 80 ? 8.209 2.477 -20.039 1.00 97.00 80 ALA A O 1
ATOM 662 N N . TYR A 1 81 ? 9.665 2.066 -18.370 1.00 97.56 81 TYR A N 1
ATOM 663 C CA . TYR A 1 81 ? 9.273 0.683 -18.132 1.00 97.56 81 TYR A CA 1
ATOM 664 C C . TYR A 1 81 ? 7.801 0.575 -17.724 1.00 97.56 81 TYR A C 1
ATOM 666 O O . TYR A 1 81 ? 7.049 -0.188 -18.334 1.00 97.56 81 TYR A O 1
ATOM 674 N N . LEU A 1 82 ? 7.363 1.387 -16.759 1.00 95.62 82 LEU A N 1
ATOM 675 C CA . LEU A 1 82 ? 5.977 1.403 -16.290 1.00 95.62 82 LEU A CA 1
ATOM 676 C C . LEU A 1 82 ? 5.008 1.852 -17.392 1.00 95.62 82 LEU A C 1
ATOM 678 O O . LEU A 1 82 ? 3.981 1.216 -17.622 1.00 95.62 82 LEU A O 1
ATOM 682 N N . LYS A 1 83 ? 5.351 2.907 -18.144 1.00 94.69 83 LYS A N 1
ATOM 683 C CA . LYS A 1 83 ? 4.536 3.379 -19.279 1.00 94.69 83 LYS A CA 1
ATOM 684 C C . LYS A 1 83 ? 4.414 2.349 -20.399 1.00 94.69 83 LYS A C 1
ATOM 686 O O . LYS A 1 83 ? 3.387 2.323 -21.070 1.00 94.69 83 LYS A O 1
ATOM 691 N N . LYS A 1 84 ? 5.451 1.539 -20.623 1.00 95.94 84 LYS A N 1
ATOM 692 C CA . LYS A 1 84 ? 5.466 0.499 -21.658 1.00 95.94 84 LYS A CA 1
ATOM 693 C C . LYS A 1 84 ? 4.526 -0.663 -21.330 1.00 95.94 84 LYS A C 1
ATOM 695 O O . LYS A 1 84 ? 3.961 -1.238 -22.256 1.00 95.94 84 LYS A O 1
ATOM 700 N N . HIS A 1 85 ? 4.389 -1.017 -20.052 1.00 94.50 85 HIS A N 1
ATOM 701 C CA . HIS A 1 85 ? 3.656 -2.215 -19.627 1.00 94.50 85 HIS A CA 1
ATOM 702 C C . HIS A 1 85 ? 2.279 -1.929 -19.019 1.00 94.50 85 HIS A C 1
ATOM 704 O O . HIS A 1 85 ? 1.477 -2.853 -18.916 1.00 94.50 85 HIS A O 1
ATOM 710 N N . ARG A 1 86 ? 1.974 -0.678 -18.650 1.00 92.00 86 ARG A N 1
ATOM 711 C CA . ARG A 1 86 ? 0.625 -0.315 -18.198 1.00 92.00 86 ARG A CA 1
ATOM 712 C C . ARG A 1 86 ? -0.401 -0.511 -19.311 1.00 92.00 86 ARG A C 1
ATOM 714 O O . ARG A 1 86 ? -0.129 -0.236 -20.483 1.00 92.00 86 A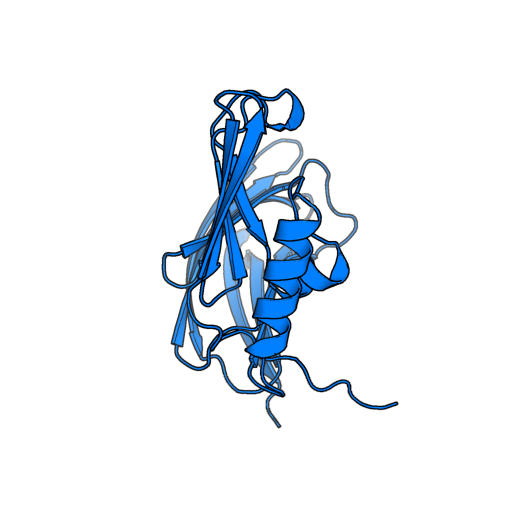RG A O 1
ATOM 721 N N . THR A 1 87 ? -1.606 -0.914 -18.936 1.00 90.81 87 THR A N 1
ATOM 722 C CA . THR A 1 87 ? -2.732 -1.037 -19.868 1.00 90.81 87 THR A CA 1
ATOM 723 C C . THR A 1 87 ? -3.857 -0.087 -19.482 1.00 90.81 87 THR A C 1
ATOM 725 O O . THR A 1 87 ? -3.851 0.509 -18.411 1.00 90.81 87 THR A O 1
ATOM 728 N N . ILE A 1 88 ? -4.796 0.144 -20.394 1.00 88.38 88 ILE A N 1
ATOM 729 C CA . ILE A 1 88 ? -5.963 0.980 -20.112 1.00 88.38 88 ILE A CA 1
ATOM 730 C C . ILE A 1 88 ? -7.019 0.122 -19.408 1.00 88.38 88 ILE A C 1
ATOM 732 O O . ILE A 1 88 ? -7.412 -0.909 -19.952 1.00 88.38 88 ILE A O 1
ATOM 736 N N . GLY A 1 89 ? -7.558 0.597 -18.284 1.00 85.25 89 GLY A N 1
ATOM 737 C CA . GLY A 1 89 ? -8.644 -0.056 -17.554 1.00 85.25 89 GLY A CA 1
ATOM 738 C C . GLY A 1 89 ? -8.183 -0.638 -16.220 1.00 85.25 89 GLY A C 1
ATOM 739 O O . GLY A 1 89 ? -7.572 0.062 -15.423 1.00 85.25 89 GLY A O 1
ATOM 740 N N . GLY A 1 90 ? -8.526 -1.902 -15.966 1.00 87.00 90 GLY A N 1
ATOM 741 C CA . GLY A 1 90 ? -8.158 -2.598 -14.730 1.00 87.00 90 GLY A CA 1
ATOM 742 C C . GLY A 1 90 ? -9.040 -2.257 -13.533 1.00 87.00 90 GLY A C 1
ATOM 743 O O . GLY A 1 90 ? -10.242 -1.994 -13.681 1.00 87.00 90 GLY A O 1
ATOM 744 N N . ALA A 1 91 ? -8.437 -2.326 -12.350 1.00 89.94 91 ALA A N 1
ATOM 745 C CA . ALA A 1 91 ? -9.061 -1.998 -11.082 1.00 89.94 91 ALA A CA 1
ATOM 746 C C . ALA A 1 91 ? -8.175 -1.059 -10.262 1.00 89.94 91 ALA A C 1
ATOM 748 O O . ALA A 1 91 ? -6.949 -1.182 -10.244 1.00 89.94 91 ALA A O 1
ATOM 749 N N . THR A 1 92 ? -8.828 -0.143 -9.558 1.00 90.88 92 THR A N 1
ATOM 750 C CA . THR A 1 92 ? -8.215 0.723 -8.552 1.00 90.88 92 THR A CA 1
ATOM 751 C C . THR A 1 92 ? -8.834 0.390 -7.205 1.00 90.88 92 THR A C 1
ATOM 753 O O . THR A 1 92 ? -10.049 0.185 -7.110 1.00 90.88 92 THR A O 1
ATOM 756 N N . PHE A 1 93 ? -8.011 0.347 -6.163 1.00 92.69 93 PHE A N 1
ATOM 757 C CA . PHE A 1 93 ? -8.459 0.176 -4.791 1.00 92.69 93 PHE A CA 1
ATOM 758 C C . PHE A 1 93 ? -8.081 1.391 -3.958 1.00 92.69 93 PHE A C 1
ATOM 760 O O . PHE A 1 93 ? -6.940 1.847 -3.978 1.00 92.69 93 PHE A O 1
ATOM 767 N N . HIS A 1 94 ? -9.061 1.909 -3.224 1.00 94.69 94 HIS A N 1
ATOM 768 C CA . HIS A 1 94 ? -8.892 2.996 -2.274 1.00 94.69 94 HIS A CA 1
ATOM 769 C C . HIS A 1 94 ? -9.296 2.520 -0.882 1.00 94.69 94 HIS A C 1
ATOM 771 O O . HIS A 1 94 ? -10.469 2.251 -0.620 1.00 94.69 94 HIS A O 1
ATOM 777 N N . LEU A 1 95 ? -8.315 2.406 0.009 1.00 95.50 95 LEU A N 1
ATOM 778 C CA . LEU A 1 95 ? -8.498 2.029 1.403 1.00 95.50 95 LEU A CA 1
ATOM 779 C C . LEU A 1 95 ? -8.359 3.258 2.293 1.00 95.50 95 LEU A C 1
ATOM 781 O O . LEU A 1 95 ? -7.315 3.913 2.301 1.00 95.50 95 LEU A O 1
ATOM 785 N N . VAL A 1 96 ? -9.377 3.522 3.103 1.00 95.25 96 VAL A N 1
ATOM 786 C CA . VAL A 1 96 ? -9.371 4.612 4.079 1.00 95.25 96 VAL A CA 1
ATOM 787 C C . VAL A 1 96 ? -9.569 4.087 5.494 1.00 95.25 96 VAL A C 1
ATOM 789 O O . VAL A 1 96 ? -10.305 3.130 5.735 1.00 95.25 96 VAL A O 1
ATOM 792 N N . PHE A 1 97 ? -8.923 4.744 6.448 1.00 94.94 97 PHE A N 1
ATOM 793 C CA . PHE A 1 97 ? -9.237 4.628 7.862 1.00 94.94 97 PHE A CA 1
ATOM 794 C C . PHE A 1 97 ? -10.191 5.749 8.264 1.00 94.94 97 PHE A C 1
ATOM 796 O O . PHE A 1 97 ? -9.929 6.909 7.950 1.00 94.94 97 PHE A O 1
ATOM 803 N N . LEU A 1 98 ? -11.262 5.410 8.980 1.00 93.81 98 LEU A N 1
ATOM 804 C CA . LEU A 1 98 ? -12.223 6.358 9.540 1.00 93.81 98 LEU A CA 1
ATOM 805 C C . LEU A 1 98 ? -12.316 6.153 11.055 1.00 93.81 98 LEU A C 1
ATOM 807 O O . LEU A 1 98 ? -12.694 5.072 11.510 1.00 93.81 98 LEU A O 1
ATOM 811 N N . SER A 1 99 ? -12.009 7.195 11.830 1.00 91.56 99 SER A N 1
ATOM 812 C CA . SER A 1 99 ? -12.227 7.201 13.280 1.00 91.56 99 SER A CA 1
ATOM 813 C C . SER A 1 99 ? -13.477 8.000 13.618 1.00 91.56 99 SER A C 1
ATOM 815 O O . SER A 1 99 ? -13.506 9.209 13.428 1.00 91.56 99 SER A O 1
ATOM 817 N N . GLU A 1 100 ? -14.490 7.336 14.168 1.00 91.12 100 GLU A N 1
ATOM 818 C CA . GLU A 1 100 ? -15.688 7.987 14.718 1.00 91.12 100 GLU A CA 1
ATOM 819 C C . GLU A 1 100 ? -15.593 8.209 16.231 1.00 91.12 100 GLU A C 1
ATOM 821 O O . GLU A 1 100 ? -16.519 8.716 16.864 1.00 91.12 100 GLU A O 1
ATOM 826 N N . ILE A 1 101 ? -14.482 7.799 16.844 1.00 88.12 101 ILE A N 1
ATOM 827 C CA . ILE A 1 101 ? -14.246 8.017 18.266 1.00 88.12 101 ILE A CA 1
ATOM 828 C C . ILE A 1 101 ? -13.581 9.378 18.427 1.00 88.12 101 ILE A C 1
ATOM 830 O O . ILE A 1 101 ? -12.468 9.590 17.939 1.00 88.12 101 ILE A O 1
ATOM 834 N N . GLN A 1 102 ? -14.248 10.279 19.152 1.00 82.31 102 GLN A N 1
ATOM 835 C CA . GLN A 1 102 ? -13.686 11.585 19.485 1.00 82.31 102 GLN A CA 1
ATOM 836 C C . GLN A 1 102 ? -12.299 11.445 20.128 1.00 82.31 102 GLN A C 1
ATOM 838 O O . GLN A 1 102 ? -12.017 10.507 20.877 1.00 82.31 102 GLN A O 1
ATOM 843 N N . ASP A 1 103 ? -11.426 12.389 19.784 1.00 85.25 103 ASP A N 1
ATOM 844 C CA . ASP A 1 103 ? -10.054 12.534 20.285 1.00 85.25 103 ASP A CA 1
ATOM 845 C C . ASP A 1 103 ? -9.060 11.426 19.935 1.00 85.25 103 ASP A C 1
ATOM 847 O O . ASP A 1 103 ? -7.861 11.601 20.164 1.00 85.25 103 ASP A O 1
ATOM 851 N N . PHE A 1 104 ? -9.507 10.345 19.298 1.00 89.31 104 PHE A N 1
ATOM 852 C CA . PHE A 1 104 ? -8.622 9.351 18.711 1.00 89.31 104 PHE A CA 1
ATOM 853 C C . PHE A 1 104 ? -8.339 9.650 17.248 1.00 89.31 104 PHE A C 1
ATOM 855 O O . PHE A 1 104 ? -9.245 9.827 16.437 1.00 89.31 104 PHE A O 1
ATOM 862 N N . TRP A 1 105 ? -7.057 9.644 16.906 1.00 90.31 105 TRP A N 1
ATOM 863 C CA . TRP A 1 105 ? -6.582 9.779 15.537 1.00 90.31 105 TRP A CA 1
ATOM 864 C C . TRP A 1 105 ? -5.554 8.692 15.223 1.00 90.31 105 TRP A C 1
ATOM 866 O O . TRP A 1 105 ? -4.938 8.125 16.131 1.00 90.31 105 TRP A O 1
ATOM 876 N N . LEU A 1 106 ? -5.393 8.367 13.941 1.00 93.69 106 LEU A N 1
ATOM 877 C CA . LEU A 1 106 ? -4.441 7.351 13.504 1.00 93.69 106 LEU A CA 1
ATOM 878 C C . LEU A 1 106 ? -3.011 7.856 13.671 1.00 93.69 106 LEU A C 1
ATOM 880 O O . LEU A 1 106 ? -2.604 8.771 12.970 1.00 93.69 106 LEU A O 1
ATOM 884 N N . TRP A 1 107 ? -2.251 7.240 14.571 1.00 93.44 107 TRP A N 1
ATOM 885 C CA . TRP A 1 107 ? -0.865 7.616 14.837 1.00 93.44 107 TRP A CA 1
ATOM 886 C C . TRP A 1 107 ? 0.131 6.740 14.085 1.00 93.44 107 TRP A C 1
ATOM 888 O O . TRP A 1 107 ? 1.118 7.250 13.568 1.00 93.44 107 TRP A O 1
ATOM 898 N N . ARG A 1 108 ? -0.109 5.428 13.996 1.00 93.56 108 ARG A N 1
ATOM 899 C CA . ARG A 1 108 ? 0.737 4.519 13.210 1.00 93.56 108 ARG A CA 1
ATOM 900 C C . ARG A 1 108 ? -0.100 3.540 12.415 1.00 93.56 108 ARG A C 1
ATOM 902 O O . ARG A 1 108 ? -1.088 3.014 12.929 1.00 93.56 108 ARG A O 1
ATOM 909 N N . VAL A 1 109 ? 0.349 3.246 11.204 1.00 94.31 109 VAL A N 1
ATOM 910 C CA . VAL A 1 109 ? -0.217 2.207 10.347 1.00 94.31 109 VAL A CA 1
ATOM 911 C C . VAL A 1 109 ? 0.877 1.254 9.895 1.00 94.31 109 VAL A C 1
ATOM 913 O O . VAL A 1 109 ? 1.951 1.665 9.465 1.00 94.31 109 VAL A O 1
ATOM 916 N N . TYR A 1 110 ? 0.566 -0.031 9.988 1.00 93.94 110 TYR A N 1
ATOM 917 C CA . TYR A 1 110 ? 1.210 -1.098 9.246 1.00 93.94 110 TYR A CA 1
ATOM 918 C C . TYR A 1 110 ? 0.132 -1.761 8.392 1.00 93.94 110 TYR A C 1
ATOM 920 O O . TYR A 1 110 ? -0.872 -2.219 8.935 1.00 93.94 110 TYR A O 1
ATOM 928 N N . LEU A 1 111 ? 0.322 -1.785 7.081 1.00 94.19 111 LEU A N 1
ATOM 929 C CA . LEU A 1 111 ? -0.588 -2.374 6.107 1.00 94.19 111 LEU A CA 1
ATOM 930 C C . LEU A 1 111 ? 0.190 -3.363 5.245 1.00 94.19 111 LEU A C 1
ATOM 932 O O . LEU A 1 111 ? 1.280 -3.036 4.765 1.00 94.19 111 LEU A O 1
ATOM 936 N N . HIS A 1 112 ? -0.393 -4.531 5.013 1.00 92.62 112 HIS A N 1
ATOM 937 C CA . HIS A 1 112 ? 0.061 -5.461 3.992 1.00 92.62 112 HIS A CA 1
ATOM 938 C C . HIS A 1 112 ? -1.105 -5.909 3.114 1.00 92.62 112 HIS A C 1
ATOM 940 O O . HIS A 1 112 ? -2.230 -6.079 3.590 1.00 92.62 112 HIS A O 1
ATOM 946 N N . ILE A 1 113 ? -0.805 -6.107 1.838 1.00 92.38 113 ILE A N 1
ATOM 947 C CA . ILE A 1 113 ? -1.698 -6.670 0.826 1.00 92.38 113 ILE A CA 1
ATOM 948 C C . ILE A 1 113 ? -1.022 -7.947 0.338 1.00 92.38 113 ILE A C 1
ATOM 950 O O . ILE A 1 113 ? 0.151 -7.903 -0.029 1.00 92.38 113 ILE A O 1
ATOM 954 N N . ASP A 1 114 ? -1.721 -9.079 0.416 1.00 91.62 114 ASP A N 1
ATOM 955 C CA . ASP A 1 114 ? -1.220 -10.404 0.017 1.00 91.62 114 ASP A CA 1
ATOM 956 C C . ASP A 1 114 ? 0.173 -10.707 0.592 1.00 91.62 114 ASP A C 1
ATOM 958 O O . ASP A 1 114 ? 1.136 -10.987 -0.121 1.00 91.62 114 ASP A O 1
ATOM 962 N N . GLU A 1 115 ? 0.289 -10.571 1.918 1.00 85.56 115 GLU A N 1
ATOM 963 C CA . GLU A 1 115 ? 1.522 -10.766 2.704 1.00 85.56 115 GLU A CA 1
ATOM 964 C C . GLU A 1 115 ? 2.658 -9.758 2.419 1.00 85.56 115 GLU A C 1
ATOM 966 O O . GLU A 1 115 ? 3.651 -9.712 3.152 1.00 85.56 115 GLU A O 1
ATOM 971 N N . SER A 1 116 ? 2.513 -8.896 1.411 1.00 84.38 116 SER A N 1
ATOM 972 C CA . SER A 1 116 ? 3.513 -7.899 1.039 1.00 84.38 116 SER A CA 1
ATOM 973 C C . SER A 1 116 ? 3.303 -6.593 1.810 1.00 84.38 116 SER A C 1
ATOM 975 O O . SER A 1 116 ? 2.224 -6.005 1.736 1.00 84.38 116 SER A O 1
ATOM 977 N N . PRO A 1 117 ? 4.316 -6.083 2.543 1.00 84.12 117 PRO A N 1
ATOM 978 C CA . PRO A 1 117 ? 4.202 -4.805 3.238 1.00 84.12 117 PRO A CA 1
ATOM 979 C C . PRO A 1 117 ? 3.979 -3.659 2.246 1.00 84.12 117 PRO A C 1
ATOM 981 O O . PRO A 1 117 ? 4.826 -3.402 1.391 1.00 84.12 117 PRO A O 1
ATOM 984 N N . THR A 1 118 ? 2.861 -2.958 2.401 1.00 85.62 118 THR A N 1
ATOM 985 C CA . THR A 1 118 ? 2.410 -1.889 1.499 1.00 85.62 118 THR A CA 1
ATOM 986 C C . THR A 1 118 ? 2.540 -0.521 2.151 1.00 85.62 118 THR A C 1
ATOM 988 O O . THR A 1 118 ? 2.796 0.471 1.484 1.00 85.62 118 THR A O 1
ATOM 991 N N . LYS A 1 119 ? 2.377 -0.423 3.471 1.00 85.62 119 LYS A N 1
ATOM 992 C CA . LYS A 1 119 ? 2.521 0.863 4.156 1.00 85.62 119 LYS A CA 1
ATOM 993 C C . LYS A 1 119 ? 3.012 0.680 5.573 1.00 85.62 119 LYS A C 1
ATOM 995 O O . LYS A 1 119 ? 2.452 -0.107 6.330 1.00 85.62 119 LYS A O 1
ATOM 1000 N N . ILE A 1 120 ? 4.047 1.431 5.929 1.00 84.88 120 ILE A N 1
ATOM 1001 C CA . ILE A 1 120 ? 4.533 1.563 7.300 1.00 84.88 120 ILE A CA 1
ATOM 1002 C C . ILE A 1 120 ? 4.748 3.051 7.526 1.00 84.88 120 ILE A C 1
ATOM 1004 O O . ILE A 1 120 ? 5.707 3.621 7.015 1.00 84.88 120 ILE A O 1
ATOM 1008 N N . GLU A 1 121 ? 3.826 3.688 8.236 1.00 86.75 121 GLU A N 1
ATOM 1009 C CA . GLU A 1 121 ? 3.850 5.138 8.427 1.00 86.75 121 GLU A CA 1
ATOM 1010 C C . GLU A 1 121 ? 3.552 5.488 9.884 1.00 86.75 121 GLU A C 1
ATOM 1012 O O . GLU A 1 121 ? 2.643 4.929 10.507 1.00 86.75 121 GLU A O 1
ATOM 1017 N N . GLU A 1 122 ? 4.325 6.434 10.417 1.00 86.75 122 GLU A N 1
ATOM 1018 C CA . GLU A 1 122 ? 3.987 7.174 11.626 1.00 86.75 122 GLU A CA 1
ATOM 1019 C C . GLU A 1 122 ? 3.515 8.574 11.231 1.00 86.75 122 GLU A C 1
ATOM 1021 O O . GLU A 1 122 ? 4.227 9.324 10.569 1.00 86.75 122 GLU A O 1
ATOM 1026 N N . ILE A 1 123 ? 2.308 8.923 11.658 1.00 87.62 123 ILE A N 1
ATOM 1027 C CA . ILE A 1 123 ? 1.675 10.205 11.387 1.00 87.62 123 ILE A CA 1
ATOM 1028 C C . ILE A 1 123 ? 2.001 11.109 12.575 1.00 87.62 123 ILE A C 1
ATOM 1030 O O . ILE A 1 123 ? 1.517 10.889 13.676 1.00 87.62 123 ILE A O 1
ATOM 1034 N N . GLU A 1 124 ? 2.844 12.124 12.403 1.00 81.56 124 GLU A N 1
ATOM 1035 C CA . GLU A 1 124 ? 3.333 12.914 13.549 1.00 81.56 124 GLU A CA 1
ATOM 1036 C C . GLU A 1 124 ? 2.280 13.855 14.155 1.00 81.56 124 GLU A C 1
ATOM 1038 O O . GLU A 1 124 ? 2.386 14.263 15.315 1.00 81.56 124 GLU A O 1
ATOM 1043 N N . LYS A 1 125 ? 1.269 14.241 13.368 1.00 83.25 125 LYS A N 1
ATOM 1044 C CA . LYS A 1 125 ? 0.281 15.261 13.740 1.00 83.25 125 LYS A CA 1
ATOM 1045 C C . LYS A 1 125 ? -1.130 14.771 13.473 1.00 83.25 125 LYS A C 1
ATOM 1047 O O . LYS A 1 125 ? -1.388 14.168 12.437 1.00 83.25 125 LYS A O 1
ATOM 1052 N N . LYS A 1 126 ? -2.053 15.125 14.374 1.00 83.25 126 LYS A N 1
ATOM 1053 C CA . LYS A 1 126 ? -3.485 14.858 14.206 1.00 83.25 126 LYS A CA 1
ATOM 1054 C C . LYS A 1 126 ? -3.953 15.401 12.842 1.00 83.25 126 LYS A C 1
ATOM 1056 O O . LYS A 1 126 ? -3.809 16.607 12.608 1.00 83.25 126 LYS A O 1
ATOM 1061 N N . PRO A 1 127 ? -4.493 14.545 11.956 1.00 81.88 127 PRO A N 1
ATOM 1062 C CA . PRO A 1 127 ? -5.047 14.980 10.684 1.00 81.88 127 PRO A CA 1
ATOM 1063 C C . PRO A 1 127 ? -6.175 15.990 10.902 1.00 81.88 127 PRO A C 1
ATOM 1065 O O . PRO A 1 127 ? -6.880 15.951 11.912 1.00 81.88 127 PRO A O 1
ATOM 1068 N N . LYS A 1 128 ? -6.349 16.908 9.946 1.00 79.12 128 LYS A N 1
ATOM 1069 C CA . LYS A 1 128 ? -7.488 17.842 9.955 1.00 79.12 128 LYS A CA 1
ATOM 1070 C C . LYS A 1 128 ? -8.808 17.146 9.622 1.00 79.12 128 LYS A C 1
ATOM 1072 O O . LYS A 1 128 ? -9.863 17.650 9.986 1.00 79.12 128 LYS A O 1
ATOM 1077 N N . GLU A 1 129 ? -8.727 16.028 8.913 1.00 80.12 129 GLU A N 1
ATOM 1078 C CA . GLU A 1 129 ? -9.859 15.235 8.452 1.00 80.12 129 GLU A CA 1
ATOM 1079 C C . GLU A 1 129 ? -10.017 13.988 9.329 1.00 80.12 129 GLU A C 1
ATOM 1081 O O . GLU A 1 129 ? -9.042 13.449 9.848 1.00 80.12 129 GLU A O 1
ATOM 1086 N N . GLU A 1 130 ? -11.250 13.511 9.494 1.00 78.69 130 GLU A N 1
ATOM 1087 C CA . GLU A 1 130 ? -11.546 12.281 10.253 1.00 78.69 130 GLU A CA 1
ATOM 1088 C C . GLU A 1 130 ? -11.155 11.006 9.492 1.00 78.69 130 GLU A C 1
ATOM 1090 O O . GLU A 1 130 ? -11.112 9.911 10.061 1.00 78.69 130 GLU A O 1
ATOM 1095 N N . GLN A 1 131 ? -10.868 11.157 8.198 1.00 87.69 131 GLN A N 1
ATOM 1096 C CA . GLN A 1 131 ? -10.455 10.089 7.305 1.00 87.69 131 GLN A CA 1
ATOM 1097 C C . GLN A 1 131 ? -8.963 10.188 7.017 1.00 87.69 131 GLN A C 1
ATOM 1099 O O . GLN A 1 131 ? -8.395 11.270 6.900 1.00 87.69 131 GLN A O 1
ATOM 1104 N N . THR A 1 132 ? -8.310 9.040 6.902 1.00 90.75 132 THR A N 1
ATOM 1105 C CA . THR A 1 132 ? -6.907 8.953 6.494 1.00 90.75 132 THR A CA 1
ATOM 1106 C C . THR A 1 132 ? -6.772 7.917 5.391 1.00 90.75 132 THR A C 1
ATOM 1108 O O . THR A 1 132 ? -7.148 6.760 5.578 1.00 90.75 132 THR A O 1
ATOM 1111 N N . SER A 1 133 ? -6.234 8.325 4.239 1.00 91.06 133 SER A N 1
ATOM 1112 C CA . SER A 1 133 ? -5.954 7.409 3.131 1.00 91.06 133 SER A CA 1
ATOM 1113 C C . SER A 1 133 ? -4.812 6.460 3.507 1.00 91.06 133 SER A C 1
ATOM 1115 O O . SER A 1 133 ? -3.705 6.886 3.851 1.00 91.06 133 SER A O 1
ATOM 1117 N N . LEU A 1 134 ? -5.091 5.159 3.481 1.00 92.25 134 LEU A N 1
ATOM 1118 C CA . LEU A 1 134 ? -4.117 4.113 3.788 1.00 92.25 134 LEU A CA 1
ATOM 1119 C C . LEU A 1 134 ? -3.488 3.532 2.525 1.00 92.25 134 LEU A C 1
ATOM 1121 O O . LEU A 1 134 ? -2.325 3.154 2.552 1.00 92.25 134 LEU A O 1
ATOM 1125 N N . TYR A 1 135 ? -4.246 3.448 1.438 1.00 92.44 135 TYR A N 1
ATOM 1126 C CA . TYR A 1 135 ? -3.765 2.957 0.154 1.00 92.44 135 TYR A CA 1
ATOM 1127 C C . TYR A 1 135 ? -4.648 3.513 -0.954 1.00 92.44 135 TYR A C 1
ATOM 1129 O O . TYR A 1 135 ? -5.871 3.507 -0.819 1.00 92.44 135 TYR A O 1
ATOM 1137 N N . GLN A 1 136 ? -4.046 3.955 -2.050 1.00 91.88 136 GLN A N 1
ATOM 1138 C CA . GLN A 1 136 ? -4.767 4.313 -3.260 1.00 91.88 136 GLN A CA 1
ATOM 1139 C C . GLN A 1 136 ? -3.911 3.953 -4.467 1.00 91.88 136 GLN A C 1
ATOM 1141 O O . GLN A 1 136 ? -2.860 4.549 -4.668 1.00 91.88 136 GLN A O 1
ATOM 1146 N N . GLY A 1 137 ? -4.358 2.991 -5.267 1.00 90.69 137 GLY A N 1
ATOM 1147 C CA . GLY A 1 137 ? -3.610 2.599 -6.456 1.00 90.69 137 GLY A CA 1
ATOM 1148 C C . GLY A 1 137 ? -4.253 1.472 -7.246 1.00 90.69 137 GLY A C 1
ATOM 1149 O O . GLY A 1 137 ? -5.281 0.908 -6.855 1.00 90.69 137 GLY A O 1
ATOM 1150 N N . SER A 1 138 ? -3.647 1.168 -8.392 1.00 90.12 138 SER A N 1
ATOM 1151 C CA . SER A 1 138 ? -3.993 -0.008 -9.191 1.00 90.12 138 SER A CA 1
ATOM 1152 C C . SER A 1 138 ? -3.693 -1.308 -8.441 1.00 90.12 138 SER A C 1
ATOM 1154 O O . SER A 1 138 ? -2.646 -1.443 -7.815 1.00 90.12 138 SER A O 1
ATOM 1156 N N . ILE A 1 139 ? -4.614 -2.265 -8.540 1.00 90.38 139 ILE A N 1
ATOM 1157 C CA . ILE A 1 139 ? -4.531 -3.588 -7.913 1.00 90.38 139 ILE A CA 1
ATOM 1158 C C . ILE A 1 139 ? -5.049 -4.651 -8.891 1.00 90.38 139 ILE A C 1
ATOM 1160 O O . ILE A 1 139 ? -5.871 -4.351 -9.765 1.00 90.38 139 ILE A O 1
ATOM 1164 N N . SER A 1 140 ? -4.562 -5.887 -8.781 1.00 89.69 140 SER A N 1
ATOM 1165 C CA . SER A 1 140 ? -5.045 -6.997 -9.605 1.00 89.69 140 SER A CA 1
ATOM 1166 C C . SER A 1 140 ? -6.508 -7.335 -9.310 1.00 89.69 140 SER A C 1
ATOM 1168 O O . SER A 1 140 ? -7.072 -7.008 -8.271 1.00 89.69 140 SER A O 1
ATOM 1170 N N . LEU A 1 141 ? -7.162 -7.958 -10.288 1.00 90.62 141 LEU A N 1
ATOM 1171 C CA . LEU A 1 141 ? -8.508 -8.496 -10.117 1.00 90.62 141 LEU A CA 1
ATOM 1172 C C . LEU A 1 141 ? -8.445 -9.803 -9.330 1.00 90.62 141 LEU A C 1
ATOM 1174 O O . LEU A 1 141 ? -7.553 -10.618 -9.562 1.00 90.62 141 LEU A O 1
ATOM 1178 N N . GLY A 1 142 ? -9.464 -10.062 -8.513 1.00 92.50 142 GLY A N 1
ATOM 1179 C CA . GLY A 1 142 ? -9.573 -11.312 -7.767 1.00 92.50 142 GLY A CA 1
ATOM 1180 C C . GLY A 1 142 ? -9.734 -11.094 -6.272 1.00 92.50 142 GLY A C 1
ATOM 1181 O O . GLY A 1 142 ? -10.246 -10.066 -5.838 1.00 92.50 142 GLY A O 1
ATOM 1182 N N . ILE A 1 143 ? -9.378 -12.110 -5.492 1.00 94.75 143 ILE A N 1
ATOM 1183 C CA . ILE A 1 143 ? -9.462 -12.070 -4.032 1.00 94.75 143 ILE A CA 1
ATOM 1184 C C . ILE A 1 143 ? -8.101 -11.646 -3.496 1.00 94.75 143 ILE A C 1
ATOM 1186 O O . ILE A 1 143 ? -7.095 -12.245 -3.863 1.00 94.75 143 ILE A O 1
ATOM 1190 N N . HIS A 1 144 ? -8.114 -10.641 -2.627 1.00 94.50 144 HIS A N 1
ATOM 1191 C CA . HIS A 1 144 ? -6.939 -10.110 -1.952 1.00 94.50 144 HIS A CA 1
ATOM 1192 C C . HIS A 1 144 ? -7.134 -10.167 -0.447 1.00 94.50 144 HIS A C 1
ATOM 1194 O O . HIS A 1 144 ? -8.230 -9.888 0.052 1.00 94.50 144 HIS A O 1
ATOM 1200 N N . THR A 1 145 ? -6.054 -10.456 0.265 1.00 95.50 145 THR A N 1
ATOM 1201 C CA . THR A 1 145 ? -6.016 -10.425 1.724 1.00 95.50 145 THR A CA 1
ATOM 1202 C C . THR A 1 145 ? -5.371 -9.128 2.177 1.00 95.50 145 THR A C 1
ATOM 1204 O O . THR A 1 145 ? -4.206 -8.855 1.886 1.00 95.50 145 THR A O 1
ATOM 1207 N N . ILE A 1 146 ? -6.126 -8.324 2.918 1.00 95.62 146 ILE A N 1
ATOM 1208 C CA . ILE A 1 146 ? -5.654 -7.064 3.482 1.00 95.62 146 ILE A CA 1
ATOM 1209 C C . ILE A 1 146 ? -5.500 -7.250 4.983 1.00 95.62 146 ILE A C 1
ATOM 1211 O O . ILE A 1 146 ? -6.490 -7.426 5.696 1.00 95.62 146 ILE A O 1
ATOM 1215 N N . GLY A 1 147 ? -4.269 -7.170 5.473 1.00 95.94 147 GLY A N 1
ATOM 1216 C CA . GLY A 1 147 ? -3.999 -7.201 6.902 1.00 95.94 147 GLY A CA 1
ATOM 1217 C C . GLY A 1 147 ? -3.393 -5.901 7.394 1.00 95.94 147 GLY A C 1
ATOM 1218 O O . GLY A 1 147 ? -2.713 -5.166 6.670 1.00 95.94 147 GLY A O 1
ATOM 1219 N N . PHE A 1 148 ? -3.696 -5.574 8.645 1.00 96.25 148 PHE A N 1
ATOM 1220 C CA . PHE A 1 148 ? -3.329 -4.294 9.220 1.00 96.25 148 PHE A CA 1
ATOM 1221 C C . PHE A 1 148 ? -2.982 -4.383 10.702 1.00 96.25 148 PHE A C 1
ATOM 1223 O O . PHE A 1 148 ? -3.511 -5.192 11.469 1.00 96.25 148 PHE A O 1
ATOM 1230 N N . VAL A 1 149 ? -2.144 -3.441 11.124 1.00 96.38 149 VAL A N 1
ATOM 1231 C CA . VAL A 1 149 ? -1.989 -3.024 12.513 1.00 96.38 149 VAL A CA 1
ATOM 1232 C C . VAL A 1 149 ? -2.114 -1.507 12.557 1.00 96.38 149 VAL A C 1
ATOM 1234 O O . VAL A 1 149 ? -1.302 -0.788 11.982 1.00 96.38 149 VAL A O 1
ATOM 1237 N N . LEU A 1 150 ? -3.125 -1.016 13.263 1.00 95.69 150 LEU A N 1
ATOM 1238 C CA . LEU A 1 150 ? -3.376 0.402 13.474 1.00 95.69 150 LEU A CA 1
ATOM 1239 C C . LEU A 1 150 ? -3.108 0.744 14.934 1.00 95.69 150 LEU A C 1
ATOM 1241 O O . LEU A 1 150 ? -3.613 0.084 15.845 1.00 95.69 150 LEU A O 1
ATOM 1245 N N . VAL A 1 151 ? -2.335 1.797 15.164 1.00 95.19 151 VAL A N 1
ATOM 1246 C CA . VAL A 1 151 ? -2.199 2.411 16.482 1.00 95.19 151 VAL A CA 1
ATOM 1247 C C . VAL A 1 151 ? -2.888 3.758 16.426 1.00 95.19 151 VAL A C 1
ATOM 1249 O O . VAL A 1 151 ? -2.458 4.651 15.698 1.00 95.19 151 VAL A O 1
ATOM 1252 N N . VAL A 1 152 ? -3.956 3.903 17.200 1.00 93.88 152 VAL A N 1
ATOM 1253 C CA . VAL A 1 152 ? -4.655 5.176 17.368 1.00 93.88 152 VAL A CA 1
ATOM 1254 C C . VAL A 1 152 ? -4.246 5.812 18.682 1.00 93.88 152 VAL A C 1
ATOM 1256 O O . VAL A 1 152 ? -3.996 5.122 19.674 1.00 93.88 152 VAL A O 1
ATOM 1259 N N . ARG A 1 153 ? -4.166 7.136 18.695 1.00 92.06 153 ARG A N 1
ATOM 1260 C CA . ARG A 1 153 ? -3.677 7.913 19.828 1.00 92.06 153 ARG A CA 1
ATOM 1261 C C . ARG A 1 153 ? -4.688 8.980 20.220 1.00 92.06 153 ARG A C 1
ATOM 1263 O O . ARG A 1 153 ? -5.278 9.615 19.354 1.00 92.06 153 ARG A O 1
ATOM 1270 N N . SER A 1 154 ? -4.833 9.184 21.523 1.00 90.06 154 SER A N 1
ATOM 1271 C CA . SER A 1 154 ? -5.354 10.409 22.128 1.00 90.06 154 SER A CA 1
ATOM 1272 C C . SER A 1 154 ? -4.254 11.054 22.985 1.00 90.06 154 SER A C 1
ATOM 1274 O O . SER A 1 154 ? -3.128 10.551 23.041 1.00 90.06 154 SER A O 1
ATOM 1276 N N . GLU A 1 155 ? -4.539 12.175 23.647 1.00 85.81 155 GLU A N 1
ATOM 1277 C CA . GLU A 1 155 ? -3.548 12.848 24.502 1.00 85.81 155 GLU A CA 1
ATOM 1278 C C . GLU A 1 155 ? -3.028 11.944 25.634 1.00 85.81 155 GLU A C 1
ATOM 1280 O O . GLU A 1 155 ? -1.836 11.955 25.938 1.00 85.81 155 GLU A O 1
ATOM 1285 N N . GLU A 1 156 ? -3.899 11.106 26.200 1.00 87.31 156 GLU A N 1
ATOM 1286 C CA . GLU A 1 156 ? -3.619 10.339 27.421 1.00 87.31 156 GLU A CA 1
ATOM 1287 C C . GLU A 1 156 ? -3.338 8.848 27.183 1.00 87.31 156 GLU A C 1
ATOM 1289 O O . GLU A 1 156 ? -2.842 8.157 28.073 1.00 87.31 156 GLU A O 1
ATOM 1294 N N . ARG A 1 157 ? -3.679 8.309 26.005 1.00 90.62 157 ARG A N 1
ATOM 1295 C CA . ARG A 1 157 ? -3.589 6.864 25.741 1.00 90.62 157 ARG A CA 1
ATOM 1296 C C . ARG A 1 157 ? -3.382 6.535 24.270 1.00 90.62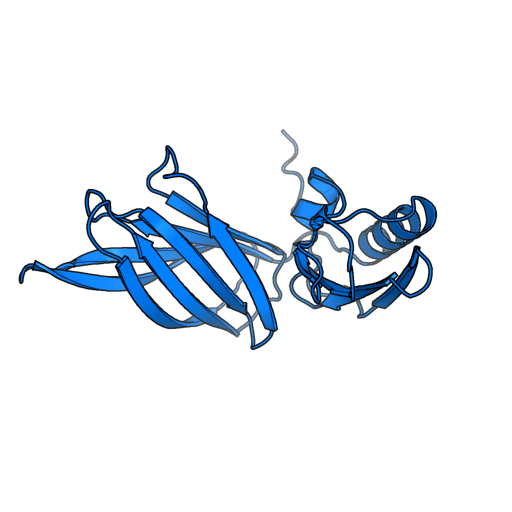 157 ARG A C 1
ATOM 1298 O O . ARG A 1 157 ? -3.718 7.308 23.377 1.00 90.62 157 ARG A O 1
ATOM 1305 N N . TYR A 1 158 ? -2.878 5.330 24.027 1.00 91.75 158 TYR A N 1
ATOM 1306 C CA . TYR A 1 158 ? -2.862 4.706 22.711 1.00 91.75 158 TYR A CA 1
ATOM 1307 C C . TYR A 1 158 ? -3.641 3.393 22.749 1.00 91.75 158 TYR A C 1
ATOM 1309 O O . TYR A 1 158 ? -3.664 2.697 23.765 1.00 91.75 158 TYR A O 1
ATOM 1317 N N . LEU A 1 159 ? -4.280 3.059 21.634 1.00 93.06 159 LEU A N 1
ATOM 1318 C CA . LEU A 1 159 ? -4.956 1.786 21.428 1.00 93.06 159 LEU A CA 1
ATOM 1319 C C . LEU A 1 159 ? -4.402 1.140 20.166 1.00 93.06 159 LEU A C 1
ATOM 1321 O O . LEU A 1 159 ? -4.133 1.817 19.176 1.00 93.06 159 LEU A O 1
ATOM 1325 N N . LYS A 1 160 ? -4.230 -0.178 20.217 1.00 95.31 160 LYS A N 1
ATOM 1326 C CA . LYS A 1 160 ? -3.752 -0.981 19.096 1.00 95.31 160 LYS A CA 1
ATOM 1327 C C . LYS A 1 160 ? -4.887 -1.862 18.598 1.00 95.31 160 LYS A C 1
ATOM 1329 O O . LYS A 1 160 ? -5.489 -2.587 19.386 1.00 95.31 160 LYS A O 1
ATOM 1334 N N . TYR A 1 161 ? -5.111 -1.828 17.295 1.00 95.12 161 TYR A N 1
ATOM 1335 C CA . TYR A 1 161 ? -6.030 -2.704 16.588 1.00 95.12 161 TYR A CA 1
ATOM 1336 C C . TYR A 1 161 ? -5.257 -3.463 15.524 1.00 95.12 161 TYR A C 1
ATOM 1338 O O . TYR A 1 161 ? -4.414 -2.895 14.838 1.00 95.12 161 TYR A O 1
ATOM 1346 N N . ASN A 1 162 ? -5.540 -4.746 15.386 1.00 95.50 162 ASN A N 1
ATOM 1347 C CA . ASN A 1 162 ? -5.031 -5.554 14.295 1.00 95.50 162 ASN A CA 1
ATOM 1348 C C . ASN A 1 162 ? -6.164 -6.406 13.750 1.00 95.50 162 ASN A C 1
ATOM 1350 O O . ASN A 1 162 ? -7.094 -6.754 14.480 1.00 95.50 162 ASN A O 1
ATOM 1354 N N . GLY A 1 163 ? -6.072 -6.734 12.477 1.00 94.62 163 GLY A N 1
ATOM 1355 C CA . GLY A 1 163 ? -7.086 -7.514 11.802 1.00 94.62 163 GLY A CA 1
ATOM 1356 C C . GLY A 1 163 ? -6.661 -7.830 10.387 1.00 94.62 163 GLY A C 1
ATOM 1357 O O . GLY A 1 163 ? -5.654 -7.325 9.892 1.00 94.62 163 GLY A O 1
ATOM 1358 N N . GLU A 1 164 ? -7.456 -8.684 9.771 1.00 96.19 164 GLU A N 1
ATOM 1359 C CA . GLU A 1 164 ? -7.298 -9.112 8.397 1.00 96.19 164 GLU A CA 1
ATOM 1360 C C . GLU A 1 164 ? -8.689 -9.310 7.801 1.00 96.19 164 GLU A C 1
ATOM 1362 O O . GLU A 1 164 ? -9.621 -9.709 8.508 1.00 96.19 164 GLU A O 1
ATOM 1367 N N . PHE A 1 165 ? -8.842 -8.982 6.526 1.00 94.62 165 PHE A N 1
ATOM 1368 C CA . PHE A 1 165 ? -10.066 -9.215 5.777 1.00 94.62 165 PHE A CA 1
ATOM 1369 C C . PHE A 1 165 ? -9.747 -9.550 4.325 1.00 94.62 165 PHE A C 1
ATOM 1371 O O . PHE A 1 165 ? -8.776 -9.061 3.750 1.00 94.62 165 PHE A O 1
ATOM 1378 N N . GLU A 1 166 ? -10.614 -10.355 3.726 1.00 95.25 166 GLU A N 1
ATOM 1379 C CA . GLU A 1 166 ? -10.589 -10.617 2.294 1.00 95.25 166 GLU A CA 1
ATOM 1380 C C . GLU A 1 166 ? -11.479 -9.607 1.566 1.00 95.25 166 GLU A C 1
ATOM 1382 O O . GLU A 1 166 ? -12.585 -9.278 2.011 1.00 95.25 166 GLU A O 1
ATOM 1387 N N . ILE A 1 167 ? -11.014 -9.130 0.415 1.00 94.44 167 ILE A N 1
ATOM 1388 C CA . ILE A 1 167 ? -11.800 -8.315 -0.508 1.00 94.44 167 ILE A CA 1
ATOM 1389 C C . ILE A 1 167 ? -11.751 -8.926 -1.904 1.00 94.44 167 ILE A C 1
ATOM 1391 O O . ILE A 1 167 ? -10.706 -9.361 -2.378 1.00 94.44 167 ILE A O 1
ATOM 1395 N N . THR A 1 168 ? -12.894 -8.940 -2.588 1.00 94.56 168 THR A N 1
ATOM 1396 C CA . THR A 1 168 ? -12.946 -9.249 -4.019 1.00 94.56 168 THR A CA 1
ATOM 1397 C C . THR A 1 168 ? -12.851 -7.961 -4.827 1.00 94.56 168 THR A C 1
ATOM 1399 O O . THR A 1 168 ? -13.794 -7.169 -4.847 1.00 94.56 168 THR A O 1
ATOM 1402 N N . ILE A 1 169 ? -11.733 -7.780 -5.517 1.00 93.25 169 ILE A N 1
ATOM 1403 C CA . ILE A 1 169 ? -11.482 -6.677 -6.435 1.00 93.25 169 ILE A CA 1
ATOM 1404 C C . ILE A 1 169 ? -12.102 -6.985 -7.797 1.00 93.25 169 ILE A C 1
ATOM 1406 O O . ILE A 1 169 ? -11.847 -8.025 -8.413 1.00 93.25 169 ILE A O 1
ATOM 1410 N N . LYS A 1 170 ? -12.922 -6.047 -8.272 1.00 91.44 170 LYS A N 1
ATOM 1411 C CA . LYS A 1 170 ? -13.554 -6.072 -9.596 1.00 91.44 170 LYS A CA 1
ATOM 1412 C C . LYS A 1 170 ? -13.026 -4.931 -10.455 1.00 91.44 170 LYS A C 1
ATOM 1414 O O . LYS A 1 170 ? -12.410 -3.999 -9.948 1.00 91.44 170 LYS A O 1
ATOM 1419 N N . HIS A 1 171 ? -13.313 -4.981 -11.752 1.00 90.56 171 HIS A N 1
ATOM 1420 C CA . HIS A 1 171 ? -13.034 -3.864 -12.650 1.00 90.56 171 HIS A CA 1
ATOM 1421 C C . HIS A 1 171 ? -13.656 -2.558 -12.148 1.00 90.56 171 HIS A C 1
ATOM 1423 O O . HIS A 1 171 ? -14.784 -2.554 -11.654 1.00 90.56 171 HIS A O 1
ATOM 1429 N N . GLY A 1 172 ? -12.938 -1.454 -12.349 1.00 88.25 172 GLY A N 1
ATOM 1430 C CA . GLY A 1 172 ? -13.363 -0.131 -11.904 1.00 88.25 172 GLY A CA 1
ATOM 1431 C C . GLY A 1 172 ? -12.842 0.215 -10.512 1.00 88.25 172 GLY A C 1
ATOM 1432 O O . GLY A 1 172 ? -11.712 -0.127 -10.156 1.00 88.25 172 GLY A O 1
ATOM 1433 N N . LEU A 1 173 ? -13.651 0.951 -9.752 1.00 88.31 173 LEU A N 1
ATOM 1434 C CA . LEU A 1 173 ? -13.243 1.525 -8.478 1.00 88.31 173 LEU A CA 1
ATOM 1435 C C . LEU A 1 173 ? -13.755 0.679 -7.310 1.00 88.31 173 LEU A C 1
ATOM 1437 O O . LEU A 1 173 ? -14.951 0.418 -7.162 1.00 8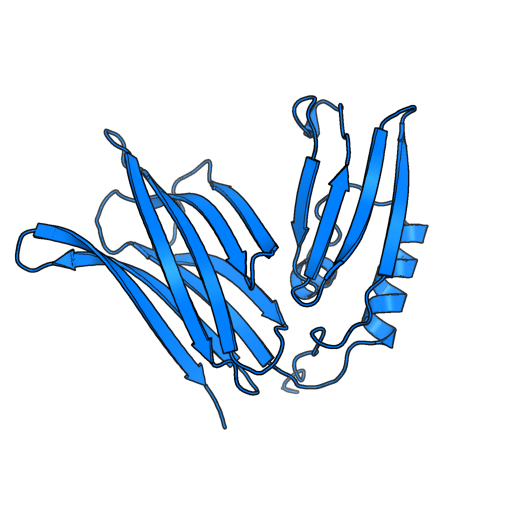8.31 173 LEU A O 1
ATOM 1441 N N . ASN A 1 174 ? -12.825 0.264 -6.459 1.00 93.12 174 ASN A N 1
ATOM 1442 C CA . ASN A 1 174 ? -13.093 -0.515 -5.262 1.00 93.12 174 ASN A CA 1
ATOM 1443 C C . ASN A 1 174 ? -12.713 0.331 -4.048 1.00 93.12 174 ASN A C 1
ATOM 1445 O O . ASN A 1 174 ? -11.629 0.906 -3.992 1.00 93.12 174 ASN A O 1
ATOM 1449 N N . HIS A 1 175 ? -13.593 0.378 -3.059 1.00 94.12 175 HIS A N 1
ATOM 1450 C CA . HIS A 1 175 ? -13.401 1.118 -1.823 1.00 94.12 175 HIS A CA 1
ATOM 1451 C C . HIS A 1 175 ? -13.413 0.175 -0.628 1.00 94.12 175 HIS A C 1
ATOM 1453 O O . HIS A 1 175 ? -14.316 -0.651 -0.470 1.00 94.12 175 HIS A O 1
ATOM 1459 N N . GLY A 1 176 ? -12.427 0.343 0.242 1.00 95.12 176 GLY A N 1
ATOM 1460 C CA . GLY A 1 176 ? -12.360 -0.283 1.552 1.00 95.12 176 GLY A CA 1
ATOM 1461 C C . GLY A 1 176 ? -12.366 0.785 2.635 1.00 95.12 176 GLY A C 1
ATOM 1462 O O . GLY A 1 176 ? -11.662 1.787 2.531 1.00 95.12 176 GLY A O 1
ATOM 1463 N N . ILE A 1 177 ? -13.140 0.573 3.692 1.00 95.81 177 ILE A N 1
ATOM 1464 C CA . ILE A 1 177 ? -13.138 1.436 4.874 1.00 95.81 177 ILE A CA 1
ATOM 1465 C C . ILE A 1 177 ? -12.827 0.568 6.083 1.00 95.81 177 ILE A C 1
ATOM 1467 O O . ILE A 1 177 ? -13.567 -0.368 6.381 1.00 95.81 177 ILE A O 1
ATOM 1471 N N . ILE A 1 178 ? -11.754 0.902 6.794 1.00 95.88 178 ILE A N 1
ATOM 1472 C CA . ILE A 1 178 ? -11.495 0.397 8.140 1.00 95.88 178 ILE A CA 1
ATOM 1473 C C . ILE A 1 178 ? -12.060 1.424 9.116 1.00 95.88 178 ILE A C 1
ATOM 1475 O O . ILE A 1 178 ? -11.522 2.524 9.257 1.00 95.88 178 ILE A O 1
ATOM 1479 N N . ARG A 1 179 ? -13.165 1.076 9.771 1.00 95.19 179 ARG A N 1
ATOM 1480 C CA . ARG A 1 179 ? -13.915 1.984 10.638 1.00 95.19 179 ARG A CA 1
ATOM 1481 C C . ARG A 1 179 ? -13.683 1.642 12.102 1.00 95.19 179 ARG A C 1
ATOM 1483 O O . ARG A 1 179 ? -13.931 0.514 12.520 1.00 95.19 179 ARG A O 1
ATOM 1490 N N . LEU A 1 180 ? -13.251 2.629 12.879 1.00 93.81 180 LEU A N 1
ATOM 1491 C CA . LEU A 1 180 ? -13.160 2.576 14.335 1.00 93.81 180 LEU A CA 1
ATOM 1492 C C . LEU A 1 180 ? -14.351 3.324 14.945 1.00 93.81 180 LEU A C 1
ATOM 1494 O O . LEU A 1 180 ? -14.513 4.519 14.713 1.00 93.81 180 LEU A O 1
ATOM 1498 N N . PHE A 1 181 ? -15.156 2.634 15.750 1.00 93.75 181 PHE A N 1
ATOM 1499 C CA . PHE A 1 181 ? -16.376 3.181 16.353 1.00 93.75 181 PHE A CA 1
ATOM 1500 C C . PHE A 1 181 ? -16.605 2.633 17.769 1.00 93.75 181 PHE A C 1
ATOM 1502 O O . PHE A 1 181 ? -15.927 1.698 18.202 1.00 93.75 181 PHE A O 1
ATOM 1509 N N . GLN A 1 182 ? -17.558 3.209 18.504 1.00 93.44 182 GLN A N 1
ATOM 1510 C CA . GLN A 1 182 ? -18.027 2.675 19.788 1.00 93.44 182 GLN A CA 1
ATOM 1511 C C . GLN A 1 182 ? -19.354 1.937 19.618 1.00 93.44 182 GLN A C 1
ATOM 1513 O O . GLN A 1 182 ? -20.294 2.469 19.033 1.00 93.44 182 GLN A O 1
ATOM 1518 N N . ASP A 1 183 ? -19.437 0.713 20.140 1.00 92.25 183 ASP A N 1
ATOM 1519 C CA . ASP A 1 183 ? -20.685 -0.046 20.160 1.00 92.25 183 ASP A CA 1
ATOM 1520 C C . ASP A 1 183 ? -21.667 0.467 21.233 1.00 92.25 183 ASP A C 1
ATOM 1522 O O . ASP A 1 183 ? -21.344 1.309 22.073 1.00 92.25 183 ASP A O 1
ATOM 1526 N N . ASN A 1 184 ? -22.878 -0.097 21.255 1.00 90.69 184 ASN A N 1
ATOM 1527 C CA . ASN A 1 184 ? -23.939 0.274 22.202 1.00 90.69 184 ASN A CA 1
ATOM 1528 C C . ASN A 1 184 ? -23.586 0.007 23.682 1.00 90.69 184 ASN A C 1
ATOM 1530 O O . ASN A 1 184 ? -24.344 0.387 24.572 1.00 90.69 184 ASN A O 1
ATOM 1534 N N . LYS A 1 185 ? -22.474 -0.687 23.958 1.00 92.31 185 LYS A N 1
ATOM 1535 C CA . LYS A 1 185 ? -21.949 -0.953 25.305 1.00 92.31 185 LYS A CA 1
ATOM 1536 C C . LYS A 1 185 ? -20.762 -0.042 25.644 1.00 92.31 185 LYS A C 1
ATOM 1538 O O . LYS A 1 185 ? -20.137 -0.237 26.685 1.00 92.31 185 LYS A O 1
ATOM 1543 N N . GLY A 1 186 ? -20.434 0.920 24.778 1.00 87.75 186 GLY A N 1
ATOM 1544 C CA . GLY A 1 186 ? -19.287 1.814 24.919 1.00 87.75 186 GLY A CA 1
ATOM 1545 C C . GLY A 1 186 ? -17.941 1.140 24.644 1.00 87.75 186 GLY A C 1
ATOM 1546 O O . GLY A 1 186 ? -16.902 1.689 25.011 1.00 87.75 186 GLY A O 1
ATOM 1547 N N . GLN A 1 187 ? -17.923 -0.051 24.035 1.00 89.19 187 GLN A N 1
ATOM 1548 C CA . GLN A 1 187 ? -16.679 -0.718 23.664 1.00 89.19 187 GLN A CA 1
ATOM 1549 C C . GLN A 1 187 ? -16.227 -0.259 22.284 1.00 89.19 187 GLN A C 1
ATOM 1551 O O . GLN A 1 187 ? -16.994 -0.278 21.325 1.00 89.19 187 GLN A O 1
ATOM 1556 N N . ASN A 1 188 ? -14.948 0.082 22.170 1.00 90.81 188 ASN A N 1
ATOM 1557 C CA . ASN A 1 188 ? -14.353 0.422 20.887 1.00 90.81 188 ASN A CA 1
ATOM 1558 C C . ASN A 1 188 ? -14.240 -0.842 20.015 1.00 90.81 188 ASN A C 1
ATOM 1560 O O . ASN A 1 188 ? -13.692 -1.858 20.458 1.00 90.81 188 ASN A O 1
ATOM 1564 N N . LYS A 1 189 ? -14.724 -0.773 18.776 1.00 92.06 189 LYS A N 1
ATOM 1565 C CA . LYS A 1 189 ? -14.707 -1.853 17.784 1.00 92.06 189 LYS A CA 1
ATOM 1566 C C . LYS A 1 189 ? -14.094 -1.365 16.478 1.00 92.06 189 LYS A C 1
ATOM 1568 O O . LYS A 1 189 ? -14.149 -0.179 16.167 1.00 92.06 189 LYS A O 1
ATOM 1573 N N . ILE A 1 190 ? -13.531 -2.307 15.729 1.00 93.62 190 ILE A N 1
ATOM 1574 C CA . ILE A 1 190 ? -13.067 -2.087 14.365 1.00 93.62 190 ILE A CA 1
ATOM 1575 C C . ILE A 1 190 ? -13.884 -2.967 13.427 1.00 93.62 190 ILE A C 1
ATOM 1577 O O . ILE A 1 190 ? -14.124 -4.136 13.736 1.00 93.62 190 ILE A O 1
ATOM 1581 N N . GLU A 1 191 ? -14.326 -2.408 12.310 1.00 94.44 191 GLU A N 1
ATOM 1582 C CA . GLU A 1 191 ? -15.000 -3.155 11.251 1.00 94.44 191 GLU A CA 1
ATOM 1583 C C . GLU A 1 191 ? -14.434 -2.788 9.884 1.00 94.44 191 GLU A C 1
ATOM 1585 O O . GLU A 1 191 ? -13.903 -1.692 9.684 1.00 94.44 191 GLU A O 1
ATOM 1590 N N . PHE A 1 192 ? -14.551 -3.724 8.948 1.00 94.50 192 PHE A N 1
ATOM 1591 C CA . PHE A 1 192 ? -14.214 -3.504 7.554 1.00 94.50 192 PHE A CA 1
ATOM 1592 C C . PHE A 1 192 ? -15.487 -3.403 6.716 1.00 94.50 192 PHE A C 1
ATOM 1594 O O . PHE A 1 192 ? -16.382 -4.242 6.824 1.00 94.50 192 PHE A O 1
ATOM 1601 N N . ILE A 1 193 ? -15.553 -2.382 5.866 1.00 93.75 193 ILE A N 1
ATOM 1602 C CA . ILE A 1 193 ? -16.661 -2.136 4.946 1.00 93.75 193 ILE A CA 1
ATOM 1603 C C . ILE A 1 193 ? -16.089 -2.085 3.530 1.00 93.75 193 ILE A C 1
ATOM 1605 O O . ILE A 1 193 ? -15.318 -1.182 3.206 1.00 93.75 193 ILE A O 1
ATOM 1609 N N . ALA A 1 194 ? -16.504 -3.017 2.674 1.00 90.06 194 ALA A N 1
ATOM 1610 C CA . ALA A 1 194 ? -16.190 -2.997 1.249 1.00 90.06 194 ALA A CA 1
ATOM 1611 C C . ALA A 1 194 ? -17.348 -2.400 0.442 1.00 90.06 194 ALA A C 1
ATOM 1613 O O . ALA A 1 194 ? -18.514 -2.745 0.649 1.00 90.06 194 ALA A O 1
ATOM 1614 N N . LYS A 1 195 ? -17.023 -1.538 -0.519 1.00 86.00 195 LYS A N 1
ATOM 1615 C CA . LYS A 1 195 ? -17.945 -1.045 -1.545 1.00 86.00 195 LYS A CA 1
ATOM 1616 C C . LYS A 1 195 ? -17.257 -1.157 -2.898 1.00 86.00 195 LYS A C 1
ATOM 1618 O O . LYS A 1 195 ? -16.119 -0.733 -3.042 1.00 86.00 195 LYS A O 1
ATOM 1623 N N . SER A 1 196 ? -17.937 -1.707 -3.894 1.00 75.69 196 SER A N 1
ATOM 1624 C CA . SER A 1 196 ? -17.448 -1.712 -5.275 1.00 75.69 196 SER A CA 1
ATOM 1625 C C . SER A 1 196 ? -18.368 -0.850 -6.125 1.00 75.69 196 SER A C 1
ATOM 1627 O O . SER A 1 196 ? -19.564 -1.144 -6.199 1.00 75.69 196 SER A O 1
ATOM 1629 N N . GLU A 1 197 ? -17.828 0.169 -6.782 1.00 70.19 197 GLU A N 1
ATOM 1630 C CA . GLU A 1 197 ? -18.533 0.888 -7.838 1.00 70.19 197 GLU A CA 1
ATOM 1631 C C . GLU A 1 197 ? -18.201 0.198 -9.164 1.00 70.19 197 GLU A C 1
ATOM 1633 O O . GLU A 1 197 ? -17.177 0.453 -9.796 1.00 70.19 197 GLU A O 1
ATOM 1638 N N . GLY A 1 198 ? -19.049 -0.762 -9.539 1.00 55.16 198 GLY A N 1
ATOM 1639 C CA . GLY A 1 198 ? -18.974 -1.455 -10.822 1.00 55.16 198 GLY A CA 1
ATOM 1640 C C . GLY A 1 198 ? -20.130 -1.030 -11.722 1.00 55.16 198 GLY A C 1
ATOM 1641 O O . GLY A 1 198 ? -21.277 -1.049 -11.274 1.00 55.16 198 GLY A O 1
ATOM 1642 N N . ASN A 1 199 ? -19.806 -0.652 -12.962 1.00 41.81 199 ASN A N 1
ATOM 1643 C CA . ASN A 1 199 ? -20.769 -0.507 -14.063 1.00 41.81 199 ASN A CA 1
ATOM 1644 C C . ASN A 1 199 ? -21.474 -1.830 -14.383 1.00 41.81 199 ASN A C 1
ATOM 1646 O O . ASN A 1 199 ? -20.802 -2.886 -14.304 1.00 41.81 199 ASN A O 1
#

Sequence (199 aa):
MTIDRPWDYSQIPPAEWKWDFEYGHWIDLRVTSEGLRYIGNNMTIQSGGAYFAGFQTFDEFFEAGPIQKMPEDVESEVKAYLKKHRTIGGATFHLVFLSEIQDFWLWRVYLHIDESPTKIEEIEKKPKEEQTSLYQGSISLGIHTIGFVLVVRSEERYLKYNGEFEITIKHGLNHGIIRLFQDNKGQNKIEFIAKSEGN

Secondary structure (DSSP, 8-state):
----PPEE-TTPPP-EEEEEEETTEEEEEEE-SSSEEEEE---SGGGTTS-EEEEE-HHHHHHH--SS---HHHHHHHHHHHHHH-EE--EEEEEEEEE-STT-EEEEEEEEETTEEEEEEE--S--SSSEEEEEEEEE-SEEEEEEEEEEEE-SS-EEEEEEEEEEEE-SEEEEEEEEEEE-TTS-EEEEEEEEEE--